Protein AF-A0A9D2QMK8-F1 (afdb_monomer_lite)

Structure (mmCIF, N/CA/C/O backbone):
data_AF-A0A9D2QMK8-F1
#
_entry.id   AF-A0A9D2QMK8-F1
#
loop_
_atom_site.group_PDB
_atom_site.id
_atom_site.type_symbol
_atom_site.label_atom_id
_atom_site.label_alt_id
_atom_site.label_comp_id
_atom_site.label_asym_id
_atom_site.label_entity_id
_atom_site.label_seq_id
_atom_site.pdbx_PDB_ins_code
_atom_site.Cartn_x
_atom_site.Cartn_y
_atom_site.Cartn_z
_atom_site.occupancy
_atom_site.B_iso_or_equiv
_atom_site.auth_seq_id
_atom_site.auth_comp_id
_atom_site.auth_asym_id
_atom_site.auth_atom_id
_atom_site.pdbx_PDB_model_num
ATOM 1 N N . MET A 1 1 ? -2.067 -14.753 1.411 1.00 54.25 1 MET A N 1
ATOM 2 C CA . MET A 1 1 ? -2.841 -14.657 0.151 1.00 54.25 1 MET A CA 1
ATOM 3 C C . MET A 1 1 ? -2.210 -13.537 -0.651 1.00 54.25 1 MET A C 1
ATOM 5 O O . MET A 1 1 ? -1.975 -12.487 -0.082 1.00 54.25 1 MET A O 1
ATOM 9 N N . ASN A 1 2 ? -1.878 -13.724 -1.922 1.00 64.31 2 ASN A N 1
ATOM 10 C CA . ASN A 1 2 ? -1.142 -12.706 -2.677 1.00 64.31 2 ASN A CA 1
ATOM 11 C C . ASN A 1 2 ? -2.139 -11.782 -3.391 1.00 64.31 2 ASN A C 1
ATOM 13 O O . ASN A 1 2 ? -2.463 -11.979 -4.558 1.00 64.31 2 ASN A O 1
ATOM 17 N N . ASP A 1 3 ? -2.703 -10.816 -2.668 1.00 70.94 3 ASP A N 1
ATOM 18 C CA . ASP A 1 3 ? -3.815 -9.991 -3.166 1.00 70.94 3 ASP A CA 1
ATOM 19 C C . ASP A 1 3 ? -3.364 -8.737 -3.923 1.00 70.94 3 ASP A C 1
ATOM 21 O O . ASP A 1 3 ? -4.156 -8.117 -4.635 1.00 70.94 3 ASP A O 1
ATOM 25 N N . SER A 1 4 ? -2.103 -8.339 -3.779 1.00 74.06 4 SER A N 1
ATOM 26 C CA . SER A 1 4 ? -1.541 -7.195 -4.488 1.00 74.06 4 SER A CA 1
ATOM 27 C C . SER A 1 4 ? -0.037 -7.325 -4.702 1.00 74.06 4 SER A C 1
ATOM 29 O O . SER A 1 4 ? 0.645 -8.117 -4.053 1.00 74.06 4 SER A O 1
ATOM 31 N N . LEU A 1 5 ? 0.484 -6.516 -5.618 1.00 79.81 5 LEU A N 1
ATOM 32 C CA . LEU A 1 5 ? 1.902 -6.410 -5.927 1.00 79.81 5 LEU A CA 1
ATOM 33 C C . LEU A 1 5 ? 2.290 -4.936 -5.967 1.00 79.81 5 LEU A C 1
ATOM 35 O O . LEU A 1 5 ? 1.767 -4.170 -6.772 1.00 79.81 5 LEU A O 1
ATOM 39 N N . SER A 1 6 ? 3.219 -4.532 -5.111 1.00 78.81 6 SER A N 1
ATOM 40 C CA . SER A 1 6 ? 3.829 -3.205 -5.155 1.00 78.81 6 SER A CA 1
ATOM 41 C C . SER A 1 6 ? 5.127 -3.261 -5.949 1.00 78.81 6 SER A C 1
ATOM 43 O O . SER A 1 6 ? 5.974 -4.118 -5.691 1.00 78.81 6 SER A O 1
ATOM 45 N N . VAL A 1 7 ? 5.301 -2.334 -6.890 1.00 76.50 7 VAL A N 1
ATOM 46 C CA . VAL A 1 7 ? 6.471 -2.294 -7.783 1.00 76.50 7 VAL A CA 1
ATOM 47 C C . VAL A 1 7 ? 7.311 -1.062 -7.490 1.00 76.50 7 VAL A C 1
ATOM 49 O O . VAL A 1 7 ? 6.828 0.064 -7.609 1.00 76.50 7 VAL A O 1
ATOM 52 N N . TYR A 1 8 ? 8.568 -1.251 -7.099 1.00 77.19 8 TYR A N 1
ATOM 53 C CA . TYR A 1 8 ? 9.468 -0.161 -6.734 1.00 77.19 8 TYR A CA 1
ATOM 54 C C . TYR A 1 8 ? 10.576 0.012 -7.767 1.00 77.19 8 TYR A C 1
ATOM 56 O O . TYR A 1 8 ? 11.202 -0.958 -8.187 1.00 77.19 8 TYR A O 1
ATOM 64 N N . LEU A 1 9 ? 10.815 1.264 -8.165 1.00 78.88 9 LEU A N 1
ATOM 65 C CA . LEU A 1 9 ? 11.694 1.624 -9.276 1.00 78.88 9 LEU A CA 1
ATOM 66 C C . LEU A 1 9 ? 12.739 2.662 -8.844 1.00 78.88 9 LEU A C 1
ATOM 68 O O . LEU A 1 9 ? 12.408 3.622 -8.141 1.00 78.88 9 LEU A O 1
ATOM 72 N N . ASN A 1 10 ? 13.965 2.507 -9.333 1.00 78.50 10 ASN A N 1
ATOM 73 C CA . ASN A 1 10 ? 15.053 3.476 -9.239 1.00 78.50 10 ASN A CA 1
ATOM 74 C C . ASN A 1 10 ? 14.941 4.481 -10.395 1.00 78.50 10 ASN A C 1
ATOM 76 O O . ASN A 1 10 ? 15.580 4.332 -11.432 1.00 78.50 10 ASN A O 1
ATOM 80 N N . LEU A 1 11 ? 14.078 5.487 -10.239 1.00 74.88 11 LEU A N 1
ATOM 81 C CA . LEU A 1 11 ? 13.840 6.509 -11.264 1.00 74.88 11 LEU A CA 1
ATOM 82 C C . LEU A 1 11 ? 14.588 7.812 -10.972 1.00 74.88 11 LEU A C 1
ATOM 84 O O . LEU A 1 11 ? 14.657 8.255 -9.824 1.00 74.88 11 LEU A O 1
ATOM 88 N N . ASP A 1 12 ? 15.060 8.468 -12.034 1.00 74.19 12 ASP A N 1
ATOM 89 C CA . ASP A 1 12 ? 15.568 9.838 -11.975 1.00 74.19 12 ASP A CA 1
ATOM 90 C C . ASP A 1 12 ? 14.400 10.824 -11.867 1.00 74.19 12 ASP A C 1
ATOM 92 O O . ASP A 1 12 ? 13.641 11.045 -12.810 1.00 74.19 12 ASP A O 1
ATOM 96 N N . MET A 1 13 ? 14.251 11.432 -10.695 1.00 63.97 13 MET A N 1
ATOM 97 C CA . MET A 1 13 ? 13.121 12.297 -10.365 1.00 63.97 13 MET A CA 1
ATOM 98 C C . MET A 1 13 ? 13.108 13.629 -11.130 1.00 63.97 13 MET A C 1
ATOM 100 O O . MET A 1 13 ? 12.060 14.287 -11.160 1.00 63.97 13 MET A O 1
ATOM 104 N N . GLU A 1 14 ? 14.222 14.027 -11.748 1.00 62.94 14 GLU A N 1
ATOM 105 C CA . GLU A 1 14 ? 14.299 15.235 -12.575 1.00 62.94 14 GLU A CA 1
ATOM 106 C C . GLU A 1 14 ? 13.668 15.009 -13.958 1.00 62.94 14 GLU A C 1
ATOM 108 O O . GLU A 1 14 ? 13.117 15.937 -14.553 1.00 62.94 14 GLU A O 1
ATOM 113 N N . ASN A 1 15 ? 13.599 13.755 -14.422 1.00 73.38 15 ASN A N 1
ATOM 114 C CA . ASN A 1 15 ? 13.045 13.397 -15.725 1.00 73.38 15 ASN A CA 1
ATOM 115 C C . ASN A 1 15 ? 11.606 12.854 -15.643 1.00 73.38 15 ASN A C 1
ATOM 117 O O . ASN A 1 15 ? 11.322 11.680 -15.894 1.00 73.38 15 ASN A O 1
ATOM 121 N N . ARG A 1 16 ? 10.660 13.734 -15.293 1.00 62.00 16 ARG A N 1
ATOM 122 C CA . ARG A 1 16 ? 9.243 13.366 -15.090 1.00 62.00 16 ARG A CA 1
ATOM 123 C C . ARG A 1 16 ? 8.588 12.711 -16.308 1.00 62.00 16 ARG A C 1
ATOM 125 O O . ARG A 1 16 ? 7.896 11.716 -16.139 1.00 62.00 16 ARG A O 1
ATOM 132 N N . SER A 1 17 ? 8.829 13.242 -17.508 1.00 69.69 17 SER A N 1
ATOM 133 C CA . SER A 1 17 ? 8.232 12.721 -18.749 1.00 69.69 17 SER A CA 1
ATOM 134 C C . SER A 1 17 ? 8.645 11.267 -19.001 1.00 69.69 17 SER A C 1
ATOM 136 O O . SER A 1 17 ? 7.802 10.394 -19.204 1.00 69.69 17 SER A O 1
ATOM 138 N N . ARG A 1 18 ? 9.946 10.977 -18.865 1.00 74.69 18 ARG A N 1
ATOM 139 C CA . ARG A 1 18 ? 10.478 9.617 -18.998 1.00 74.69 18 ARG A CA 1
ATOM 140 C C . ARG A 1 18 ? 9.937 8.680 -17.919 1.00 74.69 18 ARG A C 1
ATOM 142 O O . ARG A 1 18 ? 9.617 7.534 -18.215 1.00 74.69 18 ARG A O 1
ATOM 149 N N . ASN A 1 19 ? 9.806 9.155 -16.682 1.00 72.38 19 ASN A N 1
ATOM 150 C CA . ASN A 1 19 ? 9.260 8.356 -15.585 1.00 72.38 19 ASN A CA 1
ATOM 151 C C . ASN A 1 19 ? 7.796 7.975 -15.816 1.00 72.38 19 ASN A C 1
ATOM 153 O O . ASN A 1 19 ? 7.416 6.834 -15.566 1.00 72.38 19 ASN A O 1
ATOM 157 N N . GLU A 1 20 ? 6.980 8.908 -16.307 1.00 72.00 20 GLU A N 1
ATOM 158 C CA . GLU A 1 20 ? 5.588 8.631 -16.664 1.00 72.00 20 GLU A CA 1
ATOM 159 C C . GLU A 1 20 ? 5.488 7.626 -17.813 1.00 72.00 20 GLU A C 1
ATOM 161 O O . GLU A 1 20 ? 4.641 6.735 -17.773 1.00 72.00 20 GLU A O 1
ATOM 166 N N . GLU A 1 21 ? 6.367 7.715 -18.813 1.00 78.81 21 GLU A N 1
ATOM 167 C CA . GLU A 1 21 ? 6.424 6.733 -19.896 1.00 78.81 21 GLU A CA 1
ATOM 168 C C . GLU A 1 21 ? 6.791 5.337 -19.376 1.00 78.81 21 GLU A C 1
ATOM 170 O O . GLU A 1 21 ? 6.132 4.355 -19.720 1.00 78.81 21 GLU A O 1
ATOM 175 N N . VAL A 1 22 ? 7.794 5.247 -18.497 1.00 80.25 22 VAL A N 1
ATOM 176 C CA . VAL A 1 22 ? 8.195 3.996 -17.840 1.00 80.25 22 VAL A CA 1
ATOM 177 C C . VAL A 1 22 ? 7.034 3.401 -17.043 1.00 80.25 22 VAL A C 1
ATOM 179 O O . VAL A 1 22 ? 6.727 2.224 -17.224 1.00 80.25 22 VAL A O 1
ATOM 182 N N . ILE A 1 23 ? 6.342 4.201 -16.226 1.00 79.25 23 ILE A N 1
ATOM 183 C CA . ILE A 1 23 ? 5.175 3.749 -15.451 1.00 79.25 23 ILE A CA 1
ATOM 184 C C . ILE A 1 23 ? 4.077 3.228 -16.385 1.00 79.25 23 ILE A C 1
ATOM 186 O O . ILE A 1 23 ? 3.624 2.102 -16.212 1.00 79.25 23 ILE A O 1
ATOM 190 N N . ARG A 1 24 ? 3.733 3.963 -17.452 1.00 80.94 24 ARG A N 1
ATOM 191 C CA . ARG A 1 24 ? 2.731 3.516 -18.438 1.00 80.94 24 ARG A CA 1
ATOM 192 C C . ARG A 1 24 ? 3.127 2.217 -19.141 1.00 80.94 24 ARG A C 1
ATOM 194 O O . ARG A 1 24 ? 2.256 1.428 -19.507 1.00 80.94 24 ARG A O 1
ATOM 201 N N . LYS A 1 25 ? 4.423 1.992 -19.385 1.00 89.19 25 LYS A N 1
ATOM 202 C CA . LYS A 1 25 ? 4.918 0.730 -19.957 1.00 89.19 25 LYS A CA 1
ATOM 203 C C . LYS A 1 25 ? 4.775 -0.421 -18.963 1.00 89.19 25 LYS A C 1
ATOM 205 O O . LYS A 1 25 ? 4.391 -1.504 -19.392 1.00 89.19 25 LYS A O 1
ATOM 210 N N . ILE A 1 26 ? 5.008 -0.188 -17.670 1.00 86.94 26 ILE A N 1
ATOM 211 C CA . ILE A 1 26 ? 4.772 -1.179 -16.607 1.00 86.94 26 ILE A CA 1
ATOM 212 C C . ILE A 1 26 ? 3.279 -1.482 -16.467 1.00 86.94 26 ILE A C 1
ATOM 214 O O . ILE A 1 26 ? 2.923 -2.655 -16.433 1.00 86.94 26 ILE A O 1
ATOM 218 N N . ASP A 1 27 ? 2.408 -0.468 -16.473 1.00 85.38 27 ASP A N 1
ATOM 219 C CA . ASP A 1 27 ? 0.952 -0.657 -16.414 1.00 85.38 27 ASP A CA 1
ATOM 220 C C . ASP A 1 27 ? 0.472 -1.590 -17.529 1.00 85.38 27 ASP A C 1
ATOM 222 O O . ASP A 1 27 ? -0.242 -2.562 -17.285 1.00 85.38 27 ASP A O 1
ATOM 226 N N . LYS A 1 28 ? 0.912 -1.321 -18.766 1.00 91.00 28 LYS A N 1
ATOM 227 C CA . LYS A 1 28 ? 0.592 -2.156 -19.930 1.00 91.00 28 LYS A CA 1
ATOM 228 C C . LYS A 1 28 ? 1.176 -3.559 -19.807 1.00 91.00 28 LYS A C 1
ATOM 230 O O . LYS A 1 28 ? 0.491 -4.515 -20.149 1.00 91.00 28 LYS A O 1
ATOM 235 N N . LEU A 1 29 ? 2.418 -3.677 -19.338 1.00 94.44 29 LEU A N 1
ATOM 236 C CA . LEU A 1 29 ? 3.107 -4.953 -19.161 1.00 94.44 29 LEU A CA 1
ATOM 237 C C . LEU A 1 29 ? 2.379 -5.836 -18.141 1.00 94.44 29 LEU A C 1
ATOM 239 O O . LEU A 1 29 ? 2.039 -6.974 -18.444 1.00 94.44 29 LEU A O 1
ATOM 243 N N . LEU A 1 30 ? 2.077 -5.301 -16.961 1.00 91.19 30 LEU A N 1
ATOM 244 C CA . LEU A 1 30 ? 1.396 -6.029 -15.890 1.00 91.19 30 LEU A CA 1
ATOM 245 C C . LEU A 1 30 ? -0.045 -6.389 -16.254 1.00 91.19 30 LEU A C 1
ATOM 247 O O . LEU A 1 30 ? -0.523 -7.465 -15.888 1.00 91.19 30 LEU A O 1
ATOM 251 N N . LEU A 1 31 ? -0.709 -5.564 -17.064 1.00 93.69 31 LEU A N 1
ATOM 252 C CA . LEU A 1 31 ? -2.038 -5.889 -17.570 1.00 93.69 31 LEU A CA 1
ATOM 253 C C . LEU A 1 31 ? -2.040 -7.163 -18.431 1.00 93.69 31 LEU A C 1
ATOM 255 O O . LEU A 1 31 ? -3.034 -7.887 -18.414 1.00 93.69 31 LEU A O 1
ATOM 259 N N . THR A 1 32 ? -0.936 -7.493 -19.120 1.00 96.50 32 THR A N 1
ATOM 260 C CA . THR A 1 32 ? -0.845 -8.718 -19.946 1.00 96.50 32 THR A CA 1
ATOM 261 C C . THR A 1 32 ? -0.956 -10.012 -19.140 1.00 96.50 32 THR A C 1
ATOM 263 O O . THR A 1 32 ? -1.425 -11.017 -19.667 1.00 96.50 32 THR A O 1
ATOM 266 N N . VAL A 1 33 ? -0.589 -9.978 -17.856 1.00 94.50 33 VAL A N 1
ATOM 267 C CA . VAL A 1 33 ? -0.697 -11.111 -16.921 1.00 94.50 33 VAL A CA 1
ATOM 268 C C . VAL A 1 33 ? -1.886 -10.975 -15.973 1.00 94.50 33 VAL A C 1
ATOM 270 O O . VAL A 1 33 ? -2.030 -11.749 -15.034 1.00 94.50 33 VAL A O 1
ATOM 273 N N . GLY A 1 34 ? -2.777 -10.010 -16.216 1.00 91.81 34 GLY A N 1
ATOM 274 C CA . GLY A 1 34 ? -3.989 -9.827 -15.420 1.00 91.81 34 GLY A CA 1
ATOM 275 C C . GLY A 1 34 ? -3.782 -9.036 -14.129 1.00 91.81 34 GLY A C 1
ATOM 276 O O . GLY A 1 34 ? -4.615 -9.137 -13.231 1.00 91.81 34 GLY A O 1
ATOM 277 N N . MET A 1 35 ? -2.722 -8.231 -14.030 1.00 90.00 35 MET A N 1
ATOM 278 C CA . MET A 1 35 ? -2.516 -7.271 -12.943 1.00 90.00 35 MET A CA 1
ATOM 279 C C . MET A 1 35 ? -2.881 -5.862 -13.410 1.00 90.00 35 MET A C 1
ATOM 281 O O . MET A 1 35 ? -2.281 -5.330 -14.339 1.00 90.00 35 MET A O 1
ATOM 285 N N . LYS A 1 36 ? -3.857 -5.227 -12.759 1.00 87.81 36 LYS A N 1
ATOM 286 C CA . LYS A 1 36 ? -4.239 -3.837 -13.048 1.00 87.81 36 LYS A CA 1
ATOM 287 C C . LYS A 1 36 ? -3.705 -2.895 -11.981 1.00 87.81 36 LYS A C 1
ATOM 289 O O . LYS A 1 36 ? -3.662 -3.258 -10.807 1.00 87.81 36 LYS A O 1
ATOM 294 N N . TYR A 1 37 ? -3.359 -1.673 -12.370 1.00 79.50 37 TYR A N 1
ATOM 295 C CA . TYR A 1 37 ? -3.052 -0.626 -11.402 1.00 79.50 37 TYR A CA 1
ATOM 296 C C . TYR A 1 37 ? -4.269 -0.377 -10.498 1.00 79.50 37 TYR A C 1
ATOM 298 O O . TYR A 1 37 ? -5.406 -0.300 -10.973 1.00 79.50 37 TYR A O 1
ATOM 306 N N . SER A 1 38 ? -4.040 -0.284 -9.190 1.00 65.75 38 SER A N 1
ATOM 307 C CA . SER A 1 38 ? -5.110 -0.129 -8.198 1.00 65.75 38 SER A CA 1
ATOM 308 C C . SER A 1 38 ? -5.685 1.290 -8.141 1.00 65.75 38 SER A C 1
ATOM 310 O O . SER A 1 38 ? -6.727 1.496 -7.526 1.00 65.75 38 SER A O 1
ATOM 312 N N . GLY A 1 39 ? -5.014 2.271 -8.756 1.00 51.50 39 GLY A N 1
ATOM 313 C CA . GLY A 1 39 ? -5.296 3.695 -8.555 1.00 51.50 39 GLY A CA 1
ATOM 314 C C . GLY A 1 39 ? -4.511 4.308 -7.392 1.00 51.50 39 GLY A C 1
ATOM 315 O O . GLY A 1 39 ? -4.513 5.529 -7.235 1.00 51.50 39 GLY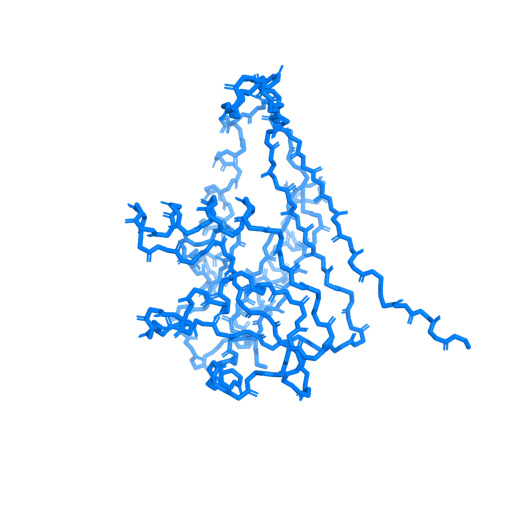 A O 1
ATOM 316 N N . ILE A 1 40 ? -3.808 3.487 -6.604 1.00 51.41 40 ILE A N 1
ATOM 317 C CA . ILE A 1 40 ? -3.135 3.895 -5.372 1.00 51.41 40 ILE A CA 1
ATOM 318 C C . ILE A 1 40 ? -1.630 3.626 -5.479 1.00 51.41 40 ILE A C 1
ATOM 320 O O . ILE A 1 40 ? -1.180 2.483 -5.573 1.00 51.41 40 ILE A O 1
ATOM 324 N N . MET A 1 41 ? -0.843 4.701 -5.376 1.00 66.56 41 MET A N 1
ATOM 325 C CA . MET A 1 41 ? 0.623 4.673 -5.312 1.00 66.56 41 MET A CA 1
ATOM 326 C C . MET A 1 41 ? 1.274 3.858 -6.446 1.00 66.56 41 MET A C 1
ATOM 328 O O . MET A 1 41 ? 1.270 4.283 -7.594 1.00 66.56 41 MET A O 1
ATOM 332 N N . ASN A 1 42 ? 1.899 2.729 -6.116 1.00 69.31 42 ASN A N 1
ATOM 333 C CA . ASN A 1 42 ? 2.604 1.824 -7.023 1.00 69.31 42 ASN A CA 1
ATOM 334 C C . ASN A 1 42 ? 2.081 0.384 -6.890 1.00 69.31 42 ASN A C 1
ATOM 336 O O . ASN A 1 42 ? 2.833 -0.572 -7.094 1.00 69.31 42 ASN A O 1
ATOM 340 N N . ILE A 1 43 ? 0.814 0.248 -6.488 1.00 72.94 43 ILE A N 1
ATOM 341 C CA . ILE A 1 43 ? 0.165 -1.023 -6.173 1.00 72.94 43 ILE A CA 1
ATOM 342 C C . ILE A 1 43 ? -0.633 -1.513 -7.381 1.00 72.94 43 ILE A C 1
ATOM 344 O O . ILE A 1 43 ? -1.407 -0.774 -7.990 1.00 72.94 43 ILE A O 1
ATOM 348 N N . TYR A 1 44 ? -0.495 -2.799 -7.672 1.00 81.38 44 TYR A N 1
ATOM 349 C CA . TYR A 1 44 ? -1.240 -3.519 -8.691 1.00 81.38 44 TYR A CA 1
ATOM 350 C C . TYR A 1 44 ? -2.033 -4.644 -8.039 1.00 81.38 44 TYR A C 1
ATOM 352 O O . TYR A 1 44 ? -1.584 -5.244 -7.064 1.00 81.38 44 TYR A O 1
ATOM 360 N N . VAL A 1 45 ? -3.214 -4.930 -8.574 1.00 80.38 45 VAL A N 1
ATOM 361 C CA . VAL A 1 45 ? -4.129 -5.947 -8.049 1.00 80.38 45 VAL A CA 1
ATOM 362 C C . VAL A 1 45 ? -4.570 -6.906 -9.157 1.00 80.38 45 VAL A C 1
ATOM 364 O O . VAL A 1 45 ? -4.747 -6.468 -10.300 1.00 80.38 45 VAL A O 1
ATOM 367 N N . PRO A 1 46 ? -4.796 -8.193 -8.846 1.00 84.00 46 PRO A N 1
ATOM 368 C CA . PRO A 1 46 ? -5.311 -9.154 -9.811 1.00 84.00 46 PRO A CA 1
ATOM 369 C C . PRO A 1 46 ? -6.696 -8.749 -10.315 1.00 84.00 46 PRO A C 1
ATOM 371 O O . PRO A 1 46 ? -7.587 -8.395 -9.536 1.00 84.00 46 PRO A O 1
ATOM 374 N N . VAL A 1 47 ? -6.899 -8.830 -11.628 1.00 87.12 47 VAL A N 1
ATOM 375 C CA . VAL A 1 47 ? -8.213 -8.645 -12.257 1.00 87.12 47 VAL A CA 1
ATOM 376 C C . VAL A 1 47 ? -9.142 -9.804 -11.883 1.00 87.12 47 VAL A C 1
ATOM 378 O O . VAL A 1 47 ? -10.296 -9.566 -11.532 1.00 87.12 47 VAL A O 1
ATOM 381 N N . ASP A 1 48 ? -8.630 -11.040 -11.898 1.00 81.12 48 ASP A N 1
ATOM 382 C CA . ASP A 1 48 ? -9.351 -12.237 -11.451 1.00 81.12 48 ASP A CA 1
ATOM 383 C C . ASP A 1 48 ? -8.882 -12.669 -10.056 1.00 81.12 48 ASP A C 1
ATOM 385 O O . ASP A 1 48 ? -7.819 -13.268 -9.879 1.00 81.12 48 ASP A O 1
ATOM 389 N N . ARG A 1 49 ? -9.720 -12.408 -9.049 1.00 74.50 49 ARG A N 1
ATOM 390 C CA . ARG A 1 49 ? -9.433 -12.764 -7.653 1.00 74.50 49 ARG A CA 1
ATOM 391 C C . ARG A 1 49 ? -9.320 -14.273 -7.419 1.00 74.50 49 ARG A C 1
ATOM 393 O O . ARG A 1 49 ? -8.620 -14.673 -6.495 1.00 74.50 49 ARG A O 1
ATOM 400 N N . LYS A 1 50 ? -9.963 -15.120 -8.235 1.00 71.50 50 LYS A N 1
ATOM 401 C CA . LYS A 1 50 ? -9.895 -16.587 -8.080 1.00 71.50 50 LYS A CA 1
ATOM 402 C C . LYS A 1 50 ? -8.542 -17.157 -8.504 1.00 71.50 50 LYS A C 1
ATOM 404 O O . LYS A 1 50 ? -8.193 -18.250 -8.075 1.00 71.50 50 LYS A O 1
ATOM 409 N N . LYS A 1 51 ? -7.783 -16.415 -9.315 1.00 74.31 51 LYS A N 1
ATOM 410 C CA . LYS A 1 51 ? -6.449 -16.791 -9.811 1.00 74.31 51 LYS A CA 1
ATOM 4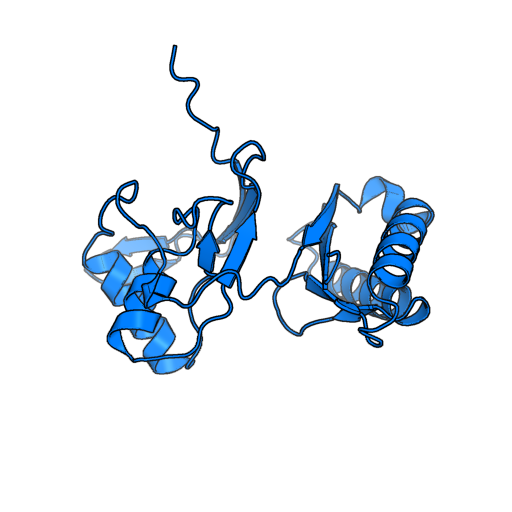11 C C . LYS A 1 51 ? -5.335 -15.908 -9.247 1.00 74.31 51 LYS A C 1
ATOM 413 O O . LYS A 1 51 ? -4.235 -15.895 -9.790 1.00 74.31 51 LYS A O 1
ATOM 418 N N . ARG A 1 52 ? -5.607 -15.170 -8.165 1.00 74.12 52 ARG A N 1
ATOM 419 C CA . ARG A 1 52 ? -4.705 -14.142 -7.620 1.00 74.12 52 ARG A CA 1
ATOM 420 C C . ARG A 1 52 ? -3.272 -14.624 -7.395 1.00 74.12 52 ARG A C 1
ATOM 422 O O . ARG A 1 52 ? -2.352 -13.951 -7.832 1.00 74.12 52 ARG A O 1
ATOM 429 N N . ASP A 1 53 ? -3.079 -15.797 -6.793 1.00 67.81 53 ASP A N 1
ATOM 430 C CA . ASP A 1 53 ? -1.743 -16.258 -6.407 1.00 67.81 53 ASP A CA 1
ATOM 431 C C . ASP A 1 53 ? -0.911 -16.595 -7.651 1.00 67.81 53 ASP A C 1
ATOM 433 O O . ASP A 1 53 ? 0.257 -16.221 -7.740 1.00 67.81 53 ASP A O 1
ATOM 437 N N . GLN A 1 54 ? -1.550 -17.204 -8.655 1.00 76.44 54 GLN A N 1
ATOM 438 C CA . GLN A 1 54 ? -0.947 -17.465 -9.961 1.00 76.44 54 GLN A CA 1
ATOM 439 C C . GLN A 1 54 ? -0.628 -16.164 -10.708 1.00 76.44 54 GLN A C 1
ATOM 441 O O . GLN A 1 54 ? 0.456 -16.028 -11.265 1.00 76.44 54 GLN A O 1
ATOM 446 N N . ILE A 1 55 ? -1.555 -15.204 -10.704 1.00 84.44 55 ILE A N 1
ATOM 447 C CA . ILE A 1 55 ? -1.401 -13.914 -11.384 1.00 84.44 55 ILE A CA 1
ATOM 448 C C . ILE A 1 55 ? -0.263 -13.093 -10.762 1.00 84.44 55 ILE A C 1
ATOM 450 O O . ILE A 1 55 ? 0.561 -12.542 -11.489 1.00 84.44 55 ILE A O 1
ATOM 454 N N . VAL A 1 56 ? -0.180 -13.025 -9.428 1.00 76.62 56 VAL A N 1
ATOM 455 C CA . VAL A 1 56 ? 0.902 -12.304 -8.741 1.00 76.62 56 VAL A CA 1
ATOM 456 C C . VAL A 1 56 ? 2.251 -12.964 -9.006 1.00 76.62 56 VAL A C 1
ATOM 458 O O . VAL A 1 56 ? 3.211 -12.260 -9.312 1.00 76.62 56 VAL A O 1
ATOM 461 N N . PHE A 1 57 ? 2.317 -14.296 -8.966 1.00 80.19 57 PHE A N 1
ATOM 462 C CA . PHE A 1 57 ? 3.539 -15.027 -9.295 1.00 80.19 57 PHE A CA 1
ATOM 463 C C . PHE A 1 57 ? 4.009 -14.743 -10.732 1.00 80.19 57 PHE A C 1
ATOM 465 O O . PHE A 1 57 ? 5.152 -14.340 -10.942 1.00 80.19 57 PHE A O 1
ATOM 472 N N . GLN A 1 58 ? 3.106 -14.846 -11.714 1.00 86.44 58 GLN A N 1
ATOM 473 C CA . GLN A 1 58 ? 3.405 -14.538 -13.118 1.00 86.44 58 GLN A CA 1
ATOM 474 C C . GLN A 1 58 ? 3.845 -13.083 -13.317 1.00 86.44 58 GLN A C 1
ATOM 476 O O . GLN A 1 58 ? 4.717 -12.803 -14.138 1.00 86.44 58 GLN A O 1
ATOM 481 N N . ALA A 1 59 ? 3.270 -12.149 -12.560 1.00 90.31 59 ALA A N 1
ATOM 482 C CA . ALA A 1 59 ? 3.669 -10.750 -12.587 1.00 90.31 59 ALA A CA 1
ATOM 483 C C . ALA A 1 59 ? 5.077 -10.522 -12.027 1.00 90.31 59 ALA A C 1
ATOM 485 O O . ALA A 1 59 ? 5.840 -9.752 -12.613 1.00 90.31 59 ALA A O 1
ATOM 486 N N . GLU A 1 60 ? 5.455 -11.192 -10.937 1.00 87.06 60 GLU A N 1
ATOM 487 C CA . GLU A 1 60 ? 6.822 -11.120 -10.416 1.00 87.06 60 GLU A CA 1
ATOM 488 C C . GLU A 1 60 ? 7.847 -11.693 -11.397 1.00 87.06 60 GLU A C 1
ATOM 490 O O . GLU A 1 60 ? 8.884 -11.063 -11.626 1.00 87.06 60 GLU A O 1
ATOM 495 N N . GLU A 1 61 ? 7.557 -12.842 -12.014 1.00 89.38 61 GLU A N 1
ATOM 496 C CA . GLU A 1 61 ? 8.424 -13.425 -13.043 1.00 89.38 61 GLU A CA 1
ATOM 497 C C . GLU A 1 61 ? 8.562 -12.494 -14.252 1.00 89.38 61 GLU A C 1
ATOM 499 O O . GLU A 1 61 ? 9.680 -12.217 -14.692 1.00 89.38 61 GLU A O 1
ATOM 504 N N . LEU A 1 62 ? 7.448 -11.940 -14.741 1.00 95.44 62 LEU A N 1
ATOM 505 C CA . LEU A 1 62 ? 7.438 -11.025 -15.880 1.00 95.44 62 LEU A CA 1
ATOM 506 C C . LEU A 1 62 ? 8.296 -9.781 -15.624 1.00 95.44 62 LEU A C 1
ATOM 508 O O . LEU A 1 62 ? 9.101 -9.400 -16.476 1.00 95.44 62 LEU A O 1
ATOM 512 N N . LEU A 1 63 ? 8.157 -9.153 -14.453 1.00 91.62 63 LEU A N 1
ATOM 513 C CA . LEU A 1 63 ? 8.934 -7.963 -14.095 1.00 91.62 63 LEU A CA 1
ATOM 514 C C . LEU A 1 63 ? 10.436 -8.263 -14.014 1.00 91.62 63 LEU A C 1
ATOM 516 O O . LEU A 1 63 ? 11.237 -7.452 -14.476 1.00 91.62 63 LEU A O 1
ATOM 520 N N . ARG A 1 64 ? 10.823 -9.423 -13.468 1.00 87.31 64 ARG A N 1
ATOM 521 C CA . ARG A 1 64 ? 12.232 -9.838 -13.345 1.00 87.31 64 ARG A CA 1
ATOM 522 C C . ARG A 1 64 ? 12.854 -10.238 -14.683 1.00 87.31 64 ARG A C 1
ATOM 524 O O . ARG A 1 64 ? 14.036 -9.987 -14.898 1.00 87.31 64 ARG A O 1
ATOM 531 N N . ALA A 1 65 ? 12.075 -10.850 -15.572 1.00 91.31 65 ALA A N 1
ATOM 532 C CA . ALA A 1 65 ? 12.536 -11.308 -16.882 1.00 91.31 65 ALA A CA 1
ATOM 533 C C . ALA A 1 65 ? 12.616 -10.186 -17.933 1.00 91.31 65 ALA A C 1
ATOM 535 O O . ALA A 1 65 ? 13.227 -10.363 -18.984 1.00 91.31 65 ALA A O 1
ATOM 536 N N . THR A 1 66 ? 12.006 -9.028 -17.674 1.00 94.81 66 THR A N 1
ATOM 537 C CA . THR A 1 66 ? 11.938 -7.929 -18.641 1.00 94.81 66 THR A CA 1
ATOM 538 C C . THR A 1 66 ? 13.258 -7.155 -18.709 1.00 94.81 66 THR A C 1
ATOM 540 O O . THR A 1 66 ? 13.631 -6.449 -17.774 1.00 94.81 66 THR A O 1
ATOM 543 N N . ASP A 1 67 ? 13.939 -7.216 -19.856 1.00 93.06 67 ASP A N 1
ATOM 544 C CA . ASP A 1 67 ? 15.293 -6.666 -20.027 1.00 93.06 67 ASP A CA 1
ATOM 545 C C . ASP A 1 67 ? 15.426 -5.178 -19.691 1.00 93.06 67 ASP A C 1
ATOM 547 O O . ASP A 1 67 ? 16.338 -4.787 -18.966 1.00 93.06 67 ASP A O 1
ATOM 551 N N . TRP A 1 68 ? 14.503 -4.338 -20.163 1.00 92.44 68 TRP A N 1
ATOM 552 C CA . TRP A 1 68 ? 14.570 -2.891 -19.924 1.00 92.44 68 TRP A CA 1
ATOM 553 C C . TRP A 1 68 ? 14.263 -2.496 -18.471 1.00 92.44 68 TRP A C 1
ATOM 555 O O . TRP A 1 68 ? 14.435 -1.331 -18.116 1.00 92.44 68 TRP A O 1
ATOM 565 N N . LEU A 1 69 ? 13.820 -3.441 -17.633 1.00 89.94 69 LEU A N 1
ATOM 566 C CA . LEU A 1 69 ? 13.604 -3.236 -16.204 1.00 89.94 69 LEU A CA 1
ATOM 567 C C . LEU A 1 69 ? 14.814 -3.627 -15.346 1.00 89.94 69 LEU A C 1
ATOM 569 O O . LEU A 1 69 ? 14.825 -3.248 -14.182 1.00 89.94 69 LEU A O 1
ATOM 573 N N . LYS A 1 70 ? 15.836 -4.316 -15.872 1.00 86.81 70 LYS A N 1
ATOM 574 C CA . LYS A 1 70 ? 16.948 -4.867 -15.065 1.00 86.81 70 LYS A CA 1
ATOM 575 C C . LYS A 1 70 ? 17.660 -3.840 -14.178 1.00 86.81 70 LYS A C 1
ATOM 577 O O . LYS A 1 70 ? 17.904 -4.124 -13.012 1.00 86.81 70 LYS A O 1
ATOM 582 N N . ASP A 1 71 ? 17.905 -2.639 -14.697 1.00 84.31 71 ASP A N 1
ATOM 583 C CA . ASP A 1 71 ? 18.584 -1.562 -13.955 1.00 84.31 71 ASP A CA 1
ATOM 584 C C . ASP A 1 71 ? 17.609 -0.547 -13.328 1.00 84.31 71 ASP A C 1
ATOM 586 O O . ASP A 1 71 ? 18.016 0.400 -12.654 1.00 84.31 71 ASP A O 1
ATOM 590 N N . ILE A 1 72 ? 16.305 -0.731 -13.557 1.00 84.00 72 ILE A N 1
ATOM 591 C CA . ILE A 1 72 ? 15.245 0.185 -13.115 1.00 84.00 72 ILE A CA 1
ATOM 592 C C . ILE A 1 72 ? 14.456 -0.418 -11.951 1.00 84.00 72 ILE A C 1
ATOM 594 O O . ILE A 1 72 ? 14.097 0.294 -11.016 1.00 84.00 72 ILE A O 1
ATOM 598 N N . LEU A 1 73 ? 14.162 -1.716 -11.991 1.00 83.50 73 LEU A N 1
ATOM 599 C CA . LEU A 1 73 ? 13.401 -2.422 -10.972 1.00 83.50 73 LEU A CA 1
ATOM 600 C C . LEU A 1 73 ? 14.251 -2.570 -9.712 1.00 83.50 73 LEU A C 1
ATOM 602 O O . LEU A 1 73 ? 15.246 -3.285 -9.693 1.00 83.50 73 LEU A O 1
ATOM 606 N N . ALA A 1 74 ? 13.832 -1.906 -8.640 1.00 77.00 74 ALA A N 1
ATOM 607 C CA . ALA A 1 74 ? 14.508 -1.990 -7.357 1.00 77.00 74 ALA A CA 1
ATOM 608 C C . ALA A 1 74 ? 14.095 -3.264 -6.610 1.00 77.00 74 ALA A C 1
ATOM 610 O O . ALA A 1 74 ? 14.941 -4.044 -6.184 1.00 77.00 74 ALA A O 1
ATOM 611 N N . TYR A 1 75 ? 12.787 -3.462 -6.424 1.00 74.50 75 TYR A N 1
ATOM 612 C CA . TYR A 1 75 ? 12.211 -4.655 -5.801 1.00 74.50 75 TYR A CA 1
ATOM 613 C C . TYR A 1 75 ? 10.687 -4.699 -5.986 1.00 74.50 75 TYR A C 1
ATOM 615 O O . TYR A 1 75 ? 10.043 -3.689 -6.286 1.00 74.50 75 T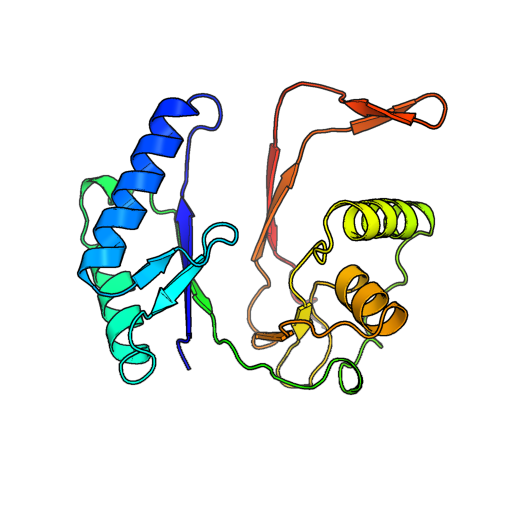YR A O 1
ATOM 623 N N . THR A 1 76 ? 10.111 -5.879 -5.769 1.00 77.88 76 THR A N 1
ATOM 624 C CA . THR A 1 76 ? 8.669 -6.122 -5.667 1.00 77.88 76 THR A CA 1
ATOM 625 C C . THR A 1 76 ? 8.291 -6.424 -4.218 1.00 77.88 76 THR A C 1
ATOM 627 O O . THR A 1 76 ? 9.106 -6.931 -3.448 1.00 77.88 76 THR A O 1
ATOM 630 N N . MET A 1 77 ? 7.063 -6.090 -3.823 1.00 71.19 77 MET A N 1
ATOM 631 C CA . MET A 1 77 ? 6.477 -6.556 -2.564 1.00 71.19 77 MET A CA 1
ATOM 632 C C . MET A 1 77 ? 5.099 -7.135 -2.829 1.00 71.19 77 MET A C 1
ATOM 634 O O . MET A 1 77 ? 4.240 -6.450 -3.382 1.00 71.19 77 MET A O 1
ATOM 638 N N . VAL A 1 78 ? 4.884 -8.374 -2.404 1.00 72.94 78 VAL A N 1
ATOM 639 C CA . VAL A 1 78 ? 3.568 -9.003 -2.439 1.00 72.94 78 VAL A CA 1
ATOM 640 C C . VAL A 1 78 ? 2.792 -8.568 -1.201 1.00 72.94 78 VAL A C 1
ATOM 642 O O . VAL A 1 78 ? 3.240 -8.772 -0.075 1.00 72.94 78 VAL A O 1
ATOM 645 N N . GLY A 1 79 ? 1.651 -7.924 -1.416 1.00 63.62 79 GLY A N 1
ATOM 646 C CA . GLY A 1 79 ? 0.744 -7.508 -0.355 1.00 63.62 79 GLY A CA 1
ATOM 647 C C . GLY A 1 79 ? -0.404 -8.497 -0.210 1.00 63.62 79 GLY A C 1
ATOM 648 O O . GLY A 1 79 ? -1.002 -8.908 -1.205 1.00 63.62 79 GLY A O 1
ATOM 649 N N . THR A 1 80 ? -0.741 -8.837 1.029 1.00 64.00 80 THR A N 1
ATOM 650 C CA . THR A 1 80 ? -1.982 -9.543 1.364 1.00 64.00 80 THR A CA 1
ATOM 651 C C . THR A 1 80 ? -3.027 -8.491 1.743 1.00 64.00 80 THR A C 1
ATOM 653 O O . THR A 1 80 ? -2.770 -7.661 2.611 1.00 64.00 80 THR A O 1
ATOM 656 N N . LEU A 1 81 ? -4.189 -8.494 1.088 1.00 58.38 81 LEU A N 1
ATOM 657 C CA . LEU A 1 81 ? -5.347 -7.680 1.460 1.00 58.38 81 LEU A CA 1
ATOM 658 C C . LEU A 1 81 ? -6.191 -8.536 2.396 1.00 58.38 81 LEU A C 1
ATOM 660 O O . LEU A 1 81 ? -7.246 -9.065 2.046 1.00 58.38 81 LEU A O 1
ATOM 664 N N . THR A 1 82 ? -5.691 -8.705 3.602 1.00 59.50 82 THR A N 1
ATOM 665 C CA . THR A 1 82 ? -6.505 -9.135 4.718 1.00 59.50 82 THR A CA 1
ATOM 666 C C . THR A 1 82 ? -7.077 -7.856 5.282 1.00 59.50 82 THR A C 1
ATOM 668 O O . THR A 1 82 ? -6.314 -7.113 5.875 1.00 59.50 82 THR A O 1
ATOM 671 N N . ASN A 1 83 ? -8.382 -7.590 5.130 1.00 64.69 83 ASN A N 1
ATOM 672 C CA . ASN A 1 83 ? -9.099 -6.747 6.098 1.00 64.69 83 ASN A CA 1
ATOM 673 C C . ASN A 1 83 ? -8.963 -7.443 7.459 1.00 64.69 83 ASN A C 1
ATOM 675 O O . ASN A 1 83 ? -9.857 -8.170 7.886 1.00 64.69 83 ASN A O 1
ATOM 679 N N . ALA A 1 84 ? -7.763 -7.349 8.030 1.00 62.88 84 ALA A N 1
ATOM 680 C CA . ALA A 1 84 ? -7.200 -8.340 8.937 1.00 62.88 84 ALA A CA 1
ATOM 681 C C . ALA A 1 84 ? -7.998 -8.375 10.229 1.00 62.88 84 ALA A C 1
ATOM 683 O O . ALA A 1 84 ? -8.221 -9.427 10.824 1.00 62.88 84 ALA A O 1
ATOM 684 N N . CYS A 1 85 ? -8.490 -7.200 10.598 1.00 75.44 85 CYS A N 1
ATOM 685 C CA . CYS A 1 85 ? -9.474 -7.003 11.626 1.00 75.44 85 CYS A CA 1
ATOM 686 C C . CYS A 1 85 ? -10.236 -5.686 11.382 1.00 75.44 85 CYS A C 1
ATOM 688 O O . CYS A 1 85 ? -9.770 -4.825 10.624 1.00 75.44 85 CYS A O 1
ATOM 690 N N . PRO A 1 86 ? -11.407 -5.521 12.017 1.00 85.38 86 PRO A N 1
ATOM 691 C CA . PRO A 1 86 ? -12.053 -4.224 12.182 1.00 85.38 86 PRO A CA 1
ATOM 692 C C . PRO A 1 86 ? -11.126 -3.207 12.866 1.00 85.38 86 PRO A C 1
ATOM 694 O O . PRO A 1 86 ? -10.262 -3.576 13.666 1.00 85.38 86 PRO A O 1
ATOM 697 N N . VAL A 1 87 ? -11.322 -1.915 12.588 1.00 86.44 87 VAL A N 1
ATOM 698 C CA . VAL A 1 87 ? -10.496 -0.817 13.133 1.00 86.44 87 VAL A CA 1
ATOM 699 C C . VAL A 1 87 ? -10.527 -0.791 14.668 1.00 86.44 87 VAL A C 1
ATOM 701 O O . VAL A 1 87 ? -9.549 -0.398 15.311 1.00 86.44 87 VAL A O 1
ATOM 704 N N . GLU A 1 88 ? -11.631 -1.245 15.255 1.00 88.06 88 GLU A N 1
ATOM 705 C CA . GLU A 1 88 ? -11.896 -1.311 16.692 1.00 88.06 88 GLU A CA 1
ATOM 706 C C . GLU A 1 88 ? -11.060 -2.385 17.395 1.00 88.06 88 GLU A C 1
ATOM 708 O O . GLU A 1 88 ? -10.785 -2.262 18.587 1.00 88.06 88 GLU A O 1
ATOM 713 N N . GLU A 1 89 ? -10.640 -3.418 16.663 1.00 90.50 89 GLU A N 1
ATOM 714 C CA . GLU A 1 89 ? -9.854 -4.541 17.182 1.00 90.50 89 GLU A CA 1
ATOM 715 C C . GLU A 1 89 ? -8.337 -4.308 17.075 1.00 90.50 89 GLU A C 1
ATOM 717 O O . GLU A 1 89 ? -7.549 -5.169 17.469 1.00 90.50 89 GLU A O 1
ATOM 722 N N . ILE A 1 90 ? -7.912 -3.164 16.529 1.00 91.81 90 ILE A N 1
ATOM 723 C CA . ILE A 1 90 ? -6.497 -2.817 16.370 1.00 91.81 90 ILE A CA 1
ATOM 724 C C . ILE A 1 90 ? -5.905 -2.369 17.710 1.00 91.81 90 ILE A C 1
ATOM 726 O O . ILE A 1 90 ? -6.383 -1.425 18.341 1.00 91.81 90 ILE A O 1
ATOM 730 N N . LEU A 1 91 ? -4.799 -3.006 18.096 1.00 92.50 91 LEU A N 1
ATOM 731 C CA . LEU A 1 91 ? -4.017 -2.677 19.283 1.00 92.50 91 LEU A CA 1
ATOM 732 C C . LEU A 1 91 ? -3.033 -1.539 18.974 1.00 92.50 91 LEU A C 1
ATOM 734 O O . LEU A 1 91 ? -2.310 -1.572 17.977 1.00 92.50 91 LEU A O 1
ATOM 738 N N . THR A 1 92 ? -2.979 -0.509 19.821 1.00 93.38 92 THR A N 1
ATOM 739 C CA . THR A 1 92 ? -2.142 0.694 19.609 1.00 93.38 92 THR A CA 1
ATOM 740 C C . THR A 1 92 ? -1.201 0.996 20.774 1.00 93.38 92 THR A C 1
ATOM 742 O O . THR A 1 92 ? -0.594 2.061 20.817 1.00 93.38 92 THR A O 1
ATOM 745 N N . ASP A 1 93 ? -1.048 0.069 21.712 1.00 90.69 93 ASP A N 1
ATOM 746 C CA . ASP A 1 93 ? -0.263 0.197 22.946 1.00 90.69 93 ASP A CA 1
ATOM 747 C C . ASP A 1 93 ? 1.226 0.492 22.709 1.00 90.69 93 ASP A C 1
ATOM 749 O O . ASP A 1 93 ? 1.866 1.130 23.544 1.00 90.69 93 ASP A O 1
ATOM 753 N N . ARG A 1 94 ? 1.772 0.134 21.539 1.00 86.06 94 ARG A N 1
ATOM 754 C CA . ARG A 1 94 ? 3.155 0.462 21.145 1.00 86.06 94 ARG A CA 1
ATOM 755 C C . ARG A 1 94 ? 3.316 1.806 20.424 1.00 86.06 94 ARG A C 1
ATOM 757 O O . ARG A 1 94 ? 4.423 2.135 20.000 1.00 86.06 94 ARG A O 1
ATOM 764 N N . MET A 1 95 ? 2.245 2.582 20.250 1.00 85.44 95 MET A N 1
ATOM 765 C CA . MET A 1 95 ? 2.287 3.851 19.518 1.00 85.44 95 MET A CA 1
ATOM 766 C C . MET A 1 95 ? 2.448 5.055 20.440 1.00 85.44 95 MET A C 1
ATOM 768 O O . MET A 1 95 ? 1.757 5.207 21.441 1.00 85.44 95 MET A O 1
ATOM 772 N N . SER A 1 96 ? 3.323 5.981 20.046 1.00 87.75 96 SER A N 1
ATOM 773 C CA . SER A 1 96 ? 3.378 7.313 20.651 1.00 87.75 96 SER A CA 1
ATOM 774 C C . SER A 1 96 ? 2.351 8.236 20.003 1.00 87.75 96 SER A C 1
ATOM 776 O O . SER A 1 96 ? 2.215 8.266 18.777 1.00 87.75 96 SER A O 1
ATOM 778 N N . ASN A 1 97 ? 1.653 9.027 20.820 1.00 89.06 97 ASN A N 1
ATOM 779 C CA . ASN A 1 97 ? 0.680 9.993 20.318 1.00 89.06 97 ASN A CA 1
ATOM 780 C C . ASN A 1 97 ? 1.335 10.995 19.352 1.00 89.06 97 ASN A C 1
ATOM 782 O O . ASN A 1 97 ? 2.395 11.546 19.663 1.00 89.06 97 ASN A O 1
ATOM 786 N N . PRO A 1 98 ? 0.732 11.237 18.171 1.00 88.06 98 PRO A N 1
ATOM 787 C CA . PRO A 1 98 ? 1.231 12.248 17.253 1.00 88.06 98 PRO A CA 1
ATOM 788 C C . PRO A 1 98 ? 1.103 13.638 17.883 1.00 88.06 98 PRO A C 1
ATOM 790 O O . PRO A 1 98 ? 0.202 13.884 18.685 1.00 88.06 98 PRO A O 1
ATOM 793 N N . SER A 1 99 ? 1.977 14.568 17.485 1.00 88.19 99 SER A N 1
ATOM 794 C CA . SER A 1 99 ? 1.843 15.955 17.933 1.00 88.19 99 SER A CA 1
ATOM 795 C C . SER A 1 99 ? 0.516 16.560 17.436 1.00 88.19 99 SER A C 1
ATOM 797 O O . SER A 1 99 ? 0.061 16.202 16.337 1.00 88.19 99 SER A O 1
ATOM 799 N N . PRO A 1 100 ? -0.100 17.486 18.195 1.00 88.75 100 PRO A N 1
ATOM 800 C CA . PRO A 1 100 ? -1.357 18.124 17.801 1.00 88.75 100 PRO A CA 1
ATOM 801 C C . PRO A 1 100 ? -1.296 18.777 16.414 1.00 88.75 100 PRO A C 1
ATOM 803 O O . PRO A 1 100 ? -2.240 18.673 15.635 1.00 88.75 100 PRO A O 1
ATOM 806 N N . GLU A 1 101 ? -0.165 19.386 16.059 1.00 85.44 101 GLU A N 1
ATOM 807 C CA . GLU A 1 101 ? 0.043 20.056 14.772 1.00 85.44 101 GLU A CA 1
ATOM 808 C C . GLU A 1 101 ? 0.054 19.057 13.614 1.00 85.44 101 GLU A C 1
ATOM 810 O O . GLU A 1 101 ? -0.518 19.318 12.552 1.00 85.44 101 GLU A O 1
ATOM 815 N N . LYS A 1 102 ? 0.695 17.897 13.813 1.00 81.31 102 LYS A N 1
ATOM 816 C CA . LYS A 1 102 ? 0.752 16.828 12.811 1.00 81.31 102 LYS A CA 1
ATOM 817 C C . LYS A 1 102 ? -0.628 16.213 12.602 1.00 81.31 102 LYS A C 1
ATOM 819 O O . LYS A 1 102 ? -1.009 15.969 11.459 1.00 81.31 102 LYS A O 1
ATOM 824 N N . LEU A 1 103 ? -1.374 15.980 13.684 1.00 89.56 103 LEU A N 1
ATOM 825 C CA . LEU A 1 103 ? -2.742 15.475 13.604 1.00 89.56 103 LEU A CA 1
ATOM 826 C C . LEU A 1 103 ? -3.650 16.471 12.872 1.00 89.56 103 LEU A C 1
ATOM 828 O O . LEU A 1 103 ? -4.313 16.085 11.913 1.00 89.56 103 LEU A O 1
ATOM 832 N N . TRP A 1 104 ? -3.597 17.753 13.246 1.00 87.69 104 TRP A N 1
ATOM 833 C CA . TRP A 1 104 ? -4.370 18.816 12.601 1.00 87.69 104 TRP A CA 1
ATOM 834 C C . TRP A 1 104 ? -4.078 18.922 11.099 1.00 87.69 104 TRP A C 1
ATOM 836 O O . TRP A 1 104 ? -5.000 19.014 10.292 1.00 87.69 104 TRP A O 1
ATOM 846 N N . TYR A 1 105 ? -2.805 18.845 10.698 1.00 85.00 105 TYR A N 1
ATOM 847 C CA . TYR A 1 105 ? -2.411 18.868 9.288 1.00 85.00 105 TYR A CA 1
ATOM 848 C C . TYR A 1 105 ? -3.073 17.747 8.469 1.00 85.00 105 TYR A C 1
ATOM 850 O O . TYR A 1 105 ? -3.621 18.001 7.394 1.00 85.00 105 TYR A O 1
ATOM 858 N N . TYR A 1 106 ? -3.036 16.510 8.970 1.00 86.19 106 TYR A N 1
ATOM 859 C CA . TYR A 1 106 ? -3.605 15.364 8.260 1.00 86.19 106 TYR A CA 1
ATOM 860 C C . TYR A 1 106 ? -5.128 15.291 8.354 1.00 86.19 106 TYR A C 1
ATOM 862 O O . TYR A 1 106 ? -5.772 14.818 7.422 1.00 86.19 106 TYR A O 1
ATOM 870 N N . GLU A 1 107 ? -5.717 15.812 9.424 1.00 91.31 107 GLU A N 1
ATOM 871 C CA . GLU A 1 107 ? -7.161 15.986 9.519 1.00 91.31 107 GLU A CA 1
ATOM 872 C C . GLU A 1 107 ? -7.668 17.002 8.486 1.00 91.31 107 GLU A C 1
ATOM 874 O O . GLU A 1 107 ? -8.637 16.733 7.782 1.00 91.31 107 GLU A O 1
ATOM 879 N N . GLN A 1 108 ? -6.968 18.127 8.308 1.00 86.25 108 GLN A N 1
ATOM 880 C CA . GLN A 1 108 ? -7.264 19.090 7.241 1.00 86.25 108 GLN A CA 1
ATOM 881 C C . GLN A 1 108 ? -7.117 18.478 5.845 1.00 86.25 108 GLN A C 1
ATOM 883 O O . GLN A 1 108 ? -7.874 18.821 4.937 1.00 86.25 108 GLN A O 1
ATOM 888 N N . TYR A 1 109 ? -6.140 17.588 5.652 1.00 83.19 109 TYR A N 1
ATOM 889 C CA . TYR A 1 109 ? -6.019 16.818 4.417 1.00 83.19 109 TYR A CA 1
ATOM 890 C C . TYR A 1 109 ? -7.254 15.932 4.205 1.00 83.19 109 TYR A C 1
ATOM 892 O O . TYR A 1 109 ? -7.900 16.057 3.167 1.00 83.19 109 TYR A O 1
ATOM 900 N N . TYR A 1 110 ? -7.631 15.128 5.204 1.00 86.81 110 TYR A N 1
ATOM 901 C CA . TYR A 1 110 ? -8.794 14.240 5.142 1.00 86.81 110 TYR A CA 1
ATOM 902 C C . TYR A 1 110 ? -10.094 15.002 4.854 1.00 86.81 110 TYR A C 1
ATOM 904 O O . TYR A 1 110 ? -10.828 14.639 3.943 1.00 86.81 110 TYR A O 1
ATOM 912 N N . GLN A 1 111 ? -10.347 16.113 5.550 1.00 88.56 111 GLN A N 1
ATOM 913 C CA . GLN A 1 111 ? -11.542 16.939 5.334 1.00 88.56 111 GLN A CA 1
ATOM 914 C C . GLN A 1 111 ? -11.640 17.501 3.907 1.00 88.56 111 GLN A C 1
ATOM 916 O O . GLN A 1 111 ? -12.739 17.741 3.415 1.00 88.56 111 GLN A O 1
ATOM 921 N N . LYS A 1 112 ? -10.503 17.721 3.233 1.00 84.88 112 LYS A N 1
ATOM 922 C CA . LYS A 1 112 ? -10.463 18.247 1.860 1.00 84.88 112 LYS A CA 1
ATOM 923 C C . LYS A 1 112 ? -10.578 17.165 0.795 1.00 84.88 112 LYS A C 1
ATOM 925 O O . LYS A 1 112 ? -11.110 17.442 -0.275 1.00 84.88 112 LYS A O 1
ATOM 930 N N . THR A 1 113 ? -10.015 15.985 1.040 1.00 78.12 113 THR A N 1
ATOM 931 C CA . THR A 1 113 ? -9.887 14.930 0.023 1.00 78.12 113 THR A CA 1
ATOM 932 C C . THR A 1 113 ? -10.859 13.773 0.223 1.00 78.12 113 THR A C 1
ATOM 934 O O . THR A 1 113 ? -11.094 13.025 -0.721 1.00 78.12 113 THR A O 1
ATOM 937 N N . GLY A 1 114 ? -11.390 13.595 1.434 1.00 83.19 114 GLY A N 1
ATOM 938 C CA . GLY A 1 114 ? -12.127 12.401 1.851 1.00 83.19 114 GLY A CA 1
ATOM 939 C C . GLY A 1 114 ? -11.252 11.149 1.977 1.00 83.19 114 GLY A C 1
ATOM 940 O O . GLY A 1 114 ? -11.778 10.053 2.126 1.00 83.19 114 GLY A O 1
ATOM 941 N N . GLN A 1 115 ? -9.924 11.281 1.884 1.00 78.69 115 GLN A N 1
ATOM 942 C CA . GLN A 1 115 ? -8.994 10.152 1.840 1.00 78.69 115 GLN A CA 1
ATOM 943 C C . GLN A 1 115 ? -8.132 10.090 3.096 1.00 78.69 115 GLN A C 1
ATOM 945 O O . GLN A 1 115 ? -7.567 11.100 3.529 1.00 78.69 115 GLN A O 1
ATOM 950 N N . LEU A 1 116 ? -7.991 8.889 3.664 1.00 81.88 116 LEU A N 1
ATOM 951 C CA . LEU A 1 116 ? -7.050 8.651 4.755 1.00 81.88 116 LEU A CA 1
ATOM 952 C C . LEU A 1 116 ? -5.611 8.894 4.266 1.00 81.88 116 LEU A C 1
ATOM 954 O O . LEU A 1 116 ? -5.262 8.502 3.151 1.00 81.88 116 LEU A O 1
ATOM 958 N N . PRO A 1 117 ? -4.755 9.536 5.079 1.00 72.44 117 PRO A N 1
ATOM 959 C CA . PRO A 1 117 ? -3.435 9.979 4.629 1.00 72.44 117 PRO A CA 1
ATOM 960 C C . PRO A 1 117 ? -2.477 8.819 4.328 1.00 72.44 117 PRO A C 1
ATOM 962 O O . PRO A 1 117 ? -1.582 8.952 3.491 1.00 72.44 117 PRO A O 1
ATOM 965 N N . HIS A 1 118 ? -2.648 7.691 5.019 1.00 76.38 118 HIS A N 1
ATOM 966 C CA . HIS A 1 118 ? -1.828 6.485 4.900 1.00 76.38 118 HIS A CA 1
ATOM 967 C C . HIS A 1 118 ? -2.686 5.217 5.026 1.00 76.38 118 HIS A C 1
ATOM 969 O O . HIS A 1 118 ? -3.737 5.249 5.665 1.00 76.38 118 HIS A O 1
ATOM 975 N N . ALA A 1 119 ? -2.217 4.095 4.481 1.00 74.69 119 ALA A N 1
ATOM 976 C CA . ALA A 1 119 ? -2.794 2.786 4.785 1.00 74.69 119 ALA A CA 1
ATOM 977 C C . ALA A 1 119 ? -2.595 2.434 6.272 1.00 74.69 119 ALA A C 1
ATOM 979 O O . ALA A 1 119 ? -1.607 2.860 6.878 1.00 74.69 119 ALA A O 1
ATOM 980 N N . ILE A 1 120 ? -3.524 1.666 6.845 1.00 82.56 120 ILE A N 1
ATOM 981 C CA . ILE A 1 120 ? -3.410 1.126 8.205 1.00 82.56 120 ILE A CA 1
ATOM 982 C C . ILE A 1 120 ? -2.747 -0.245 8.106 1.00 82.56 120 ILE A C 1
ATOM 984 O O . ILE A 1 120 ? -3.241 -1.111 7.391 1.00 82.56 120 ILE A O 1
ATOM 988 N N . VAL A 1 121 ? -1.631 -0.439 8.809 1.00 79.62 121 VAL A N 1
ATOM 989 C CA . VAL A 1 121 ? -0.875 -1.698 8.775 1.00 79.62 121 VAL A CA 1
ATOM 990 C C . VAL A 1 121 ? -0.763 -2.261 10.181 1.00 79.62 121 VAL A C 1
ATOM 992 O O . VAL A 1 121 ? -0.306 -1.556 11.083 1.00 79.62 121 VAL A O 1
ATOM 995 N N . VAL A 1 122 ? -1.134 -3.523 10.354 1.00 77.88 122 VAL A N 1
ATOM 996 C CA . VAL A 1 122 ? -1.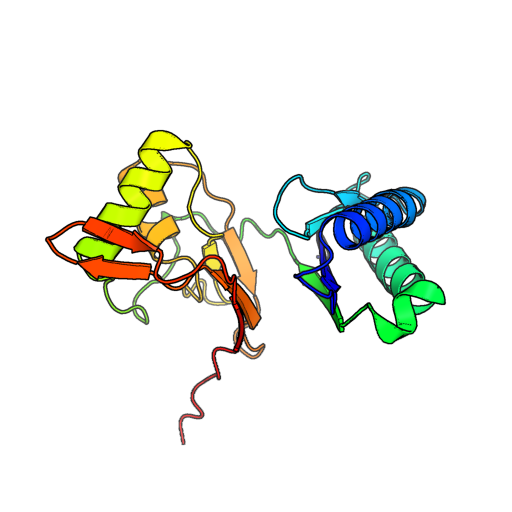036 -4.273 11.610 1.00 77.88 122 VAL A CA 1
ATOM 997 C C . VAL A 1 122 ? -0.132 -5.489 11.441 1.00 77.88 122 VAL A C 1
ATOM 999 O O . VAL A 1 122 ? 0.079 -5.952 10.322 1.00 77.88 122 VAL A O 1
ATOM 1002 N N . ASP A 1 123 ? 0.416 -5.994 12.541 1.00 74.00 123 ASP A N 1
ATOM 1003 C CA . ASP A 1 123 ? 1.061 -7.306 12.559 1.00 74.00 123 ASP A CA 1
ATOM 1004 C C . ASP A 1 123 ? 0.080 -8.443 12.880 1.00 74.00 123 ASP A C 1
ATOM 1006 O O . ASP A 1 123 ? -1.117 -8.217 13.070 1.00 74.00 123 ASP A O 1
ATOM 1010 N N . GLU A 1 124 ? 0.587 -9.675 12.927 1.00 73.38 124 GLU A N 1
ATOM 1011 C CA . GLU A 1 124 ? -0.187 -10.891 13.196 1.00 73.38 124 GLU A CA 1
ATOM 1012 C C . GLU A 1 124 ? -0.919 -10.881 14.550 1.00 73.38 124 GLU A C 1
ATOM 1014 O O . GLU A 1 124 ? -1.886 -11.616 14.737 1.00 73.38 124 GLU A O 1
ATOM 1019 N N . ASN A 1 125 ? -0.504 -10.019 15.485 1.00 80.31 125 ASN A N 1
ATOM 1020 C CA . ASN A 1 125 ? -1.158 -9.834 16.781 1.00 80.31 125 ASN A CA 1
ATOM 1021 C C . ASN A 1 125 ? -2.142 -8.654 16.771 1.00 80.31 125 ASN A C 1
ATOM 1023 O O . ASN A 1 125 ? -2.606 -8.235 17.831 1.00 80.31 125 ASN A O 1
ATOM 1027 N N . ARG A 1 126 ? -2.452 -8.097 15.590 1.00 86.56 126 ARG A N 1
ATOM 1028 C CA . ARG A 1 126 ? -3.273 -6.889 15.388 1.00 86.56 126 ARG A CA 1
ATOM 1029 C C . ARG A 1 126 ? -2.660 -5.637 16.011 1.00 86.56 126 ARG A C 1
ATOM 1031 O O . ARG A 1 126 ? -3.340 -4.620 16.163 1.00 86.56 126 ARG A O 1
ATOM 1038 N N . GLN A 1 127 ? -1.373 -5.686 16.349 1.00 87.00 127 GLN A N 1
ATOM 1039 C CA . GLN A 1 127 ? -0.641 -4.525 16.814 1.00 87.00 127 GLN A CA 1
ATOM 1040 C C . GLN A 1 127 ? -0.367 -3.617 15.624 1.00 87.00 127 GLN A C 1
ATOM 1042 O O . GLN A 1 127 ? 0.226 -4.023 14.628 1.00 87.00 127 GLN A O 1
ATOM 1047 N N . LEU A 1 128 ? -0.781 -2.359 15.735 1.00 85.44 128 LEU A N 1
ATOM 1048 C CA . LEU A 1 128 ? -0.513 -1.347 14.728 1.00 85.44 128 LEU A CA 1
ATOM 1049 C C . LEU A 1 128 ? 1.002 -1.215 14.503 1.00 85.44 128 LEU A C 1
ATOM 1051 O O . LEU A 1 128 ? 1.776 -1.152 15.460 1.00 85.44 128 LEU A O 1
ATOM 1055 N N . ARG A 1 129 ? 1.411 -1.142 13.235 1.00 80.00 129 ARG A N 1
ATOM 1056 C CA . ARG A 1 129 ? 2.804 -1.010 12.774 1.00 80.00 129 ARG A CA 1
ATOM 1057 C C . ARG A 1 129 ? 3.042 0.299 12.017 1.00 80.00 129 ARG A C 1
ATOM 1059 O O . ARG A 1 129 ? 4.097 0.905 12.178 1.00 80.00 129 ARG A O 1
ATOM 1066 N N . ASP A 1 130 ? 2.073 0.754 11.221 1.00 80.12 130 ASP A N 1
ATOM 1067 C CA . ASP A 1 130 ? 2.062 2.078 10.575 1.00 80.12 130 ASP A CA 1
ATOM 1068 C C . ASP A 1 130 ? 0.614 2.540 10.339 1.00 80.12 130 ASP A C 1
ATOM 1070 O O . ASP A 1 130 ? -0.332 1.760 10.428 1.00 80.12 130 ASP A O 1
ATOM 1074 N N . GLY A 1 131 ? 0.435 3.825 10.040 1.00 82.25 131 GLY A N 1
ATOM 1075 C CA . GLY A 1 131 ? -0.878 4.398 9.749 1.00 82.25 131 GLY A CA 1
ATOM 1076 C C . GLY A 1 131 ? -1.629 4.894 10.982 1.00 82.25 131 GLY A C 1
ATOM 1077 O O . GLY A 1 131 ? -2.839 5.072 10.912 1.00 82.25 131 GLY A O 1
ATOM 1078 N N . TYR A 1 132 ? -0.941 5.182 12.095 1.00 90.56 132 TYR A N 1
ATOM 1079 C CA . TYR A 1 132 ? -1.598 5.582 13.351 1.00 90.56 132 TYR A CA 1
ATOM 1080 C C . TYR A 1 132 ? -2.531 6.790 13.214 1.00 90.56 132 TYR A C 1
ATOM 1082 O O . TYR A 1 132 ? -3.627 6.803 13.760 1.00 90.56 132 TYR A O 1
ATOM 1090 N N . ILE A 1 133 ? -2.138 7.791 12.424 1.00 89.19 133 ILE A N 1
ATOM 1091 C CA . ILE A 1 133 ? -2.994 8.956 12.166 1.00 89.19 133 ILE A CA 1
ATOM 1092 C C . ILE A 1 133 ? -4.236 8.560 11.358 1.00 89.19 133 ILE A C 1
ATOM 1094 O O . ILE A 1 133 ? -5.324 9.038 11.656 1.00 89.19 133 ILE A O 1
ATOM 1098 N N . SER A 1 134 ? -4.099 7.665 10.378 1.00 88.44 134 SER A N 1
ATOM 1099 C CA . SER A 1 134 ? -5.248 7.139 9.636 1.00 88.44 134 SER A CA 1
ATOM 1100 C C . SER A 1 134 ? -6.184 6.345 10.535 1.00 88.44 134 SER A C 1
ATOM 1102 O O . SER A 1 134 ? -7.390 6.511 10.421 1.00 88.44 134 SER A O 1
ATOM 1104 N N . TRP A 1 135 ? -5.645 5.550 11.464 1.00 93.25 135 TRP A N 1
ATOM 1105 C CA . TRP A 1 135 ? -6.433 4.842 12.473 1.00 93.25 135 TRP A CA 1
ATOM 1106 C C . TRP A 1 135 ? -7.212 5.810 13.376 1.00 93.25 135 TRP A C 1
ATOM 1108 O O . TRP A 1 135 ? -8.417 5.650 13.553 1.00 93.25 135 TRP A O 1
ATOM 1118 N N . LEU A 1 136 ? -6.560 6.870 13.875 1.00 94.56 136 LEU A N 1
ATOM 1119 C CA . LEU A 1 136 ? -7.218 7.907 14.681 1.00 94.56 136 LEU A CA 1
ATOM 1120 C C . LEU A 1 136 ? -8.362 8.587 13.916 1.00 94.56 136 LEU A C 1
ATOM 1122 O O . LEU A 1 136 ? -9.432 8.810 14.480 1.00 94.56 136 LEU A O 1
ATOM 1126 N N . LEU A 1 137 ? -8.145 8.918 12.640 1.00 93.50 137 LEU A N 1
ATOM 1127 C CA . LEU A 1 137 ? -9.155 9.555 11.794 1.00 93.50 137 LEU A CA 1
ATOM 1128 C C . LEU A 1 137 ? -10.301 8.597 11.450 1.00 93.50 137 LEU A C 1
ATOM 1130 O O . LEU A 1 137 ? -11.456 9.000 11.552 1.00 93.50 137 LEU A O 1
ATOM 1134 N N . ALA A 1 138 ? -9.998 7.343 11.107 1.00 91.56 138 ALA A N 1
ATOM 1135 C CA . ALA A 1 138 ? -10.997 6.314 10.826 1.00 91.56 138 ALA A CA 1
ATOM 1136 C C . ALA A 1 138 ? -11.927 6.112 12.028 1.00 91.56 138 ALA A C 1
ATOM 1138 O O . ALA A 1 138 ? -13.142 6.161 11.873 1.00 91.56 138 ALA A O 1
ATOM 1139 N N . LYS A 1 139 ? -11.359 6.026 13.239 1.00 93.62 139 LYS A N 1
ATOM 1140 C CA . LYS A 1 139 ? -12.127 5.930 14.485 1.00 93.62 139 LYS A CA 1
ATOM 1141 C C . LYS A 1 139 ? -12.943 7.191 14.782 1.00 93.62 139 LYS A C 1
ATOM 1143 O O . LYS A 1 139 ? -14.076 7.098 15.236 1.00 93.62 139 LYS A O 1
ATOM 1148 N N . LYS A 1 140 ? -12.375 8.382 14.557 1.00 94.06 140 LYS A N 1
ATOM 1149 C CA . LYS A 1 140 ? -13.047 9.665 14.834 1.00 94.06 140 LYS A CA 1
ATOM 1150 C C . LYS A 1 140 ? -14.259 9.902 13.931 1.00 94.06 140 LYS A C 1
ATOM 1152 O O . LYS A 1 140 ? -15.235 10.493 14.383 1.00 94.06 140 LYS A O 1
ATOM 1157 N N . TYR A 1 141 ? -14.158 9.507 12.667 1.00 92.62 141 TYR A N 1
ATOM 1158 C CA . TYR A 1 141 ? -15.167 9.779 11.644 1.00 92.62 141 TYR A CA 1
ATOM 1159 C C . TYR A 1 141 ? -16.031 8.564 11.288 1.00 92.62 141 TYR A C 1
ATOM 1161 O O . TYR A 1 141 ? -16.874 8.694 10.406 1.00 92.62 141 TYR A O 1
ATOM 1169 N N . ASP A 1 142 ? -15.829 7.426 11.960 1.00 88.94 142 ASP A N 1
ATOM 1170 C CA . ASP A 1 142 ? -16.524 6.156 11.709 1.00 88.94 142 ASP A CA 1
ATOM 1171 C C . ASP A 1 142 ? -16.437 5.716 10.236 1.00 88.94 142 ASP A C 1
ATOM 1173 O O . ASP A 1 142 ? -17.424 5.444 9.553 1.00 88.94 142 ASP A O 1
ATOM 1177 N N . VAL A 1 143 ? -15.212 5.742 9.702 1.00 85.94 143 VAL A N 1
ATOM 1178 C CA . VAL A 1 143 ? -14.938 5.487 8.283 1.00 85.94 143 VAL A CA 1
ATOM 1179 C C . VAL A 1 143 ? -14.345 4.104 8.124 1.00 85.94 143 VAL A C 1
ATOM 1181 O O . VAL A 1 143 ? -13.353 3.763 8.771 1.00 85.94 143 VAL A O 1
ATOM 1184 N N . GLN A 1 144 ? -14.894 3.341 7.181 1.00 81.75 144 GLN A N 1
ATOM 1185 C CA . GLN A 1 144 ? -14.305 2.075 6.781 1.00 81.75 144 GLN A CA 1
ATOM 1186 C C . GLN A 1 144 ? -12.905 2.307 6.195 1.00 81.75 144 GLN A C 1
ATOM 1188 O O . GLN A 1 144 ? -12.733 3.039 5.218 1.00 81.75 144 GLN A O 1
ATOM 1193 N N . ALA A 1 145 ? -11.906 1.665 6.793 1.00 79.75 145 ALA A N 1
ATOM 1194 C CA . ALA A 1 145 ? -10.523 1.722 6.352 1.00 79.75 145 ALA A CA 1
ATOM 1195 C C . ALA A 1 145 ? -10.048 0.328 5.947 1.00 79.75 145 ALA A C 1
ATOM 1197 O O . ALA A 1 145 ? -10.296 -0.643 6.660 1.00 79.75 145 ALA A O 1
ATOM 1198 N N . ASP A 1 146 ? -9.327 0.245 4.831 1.00 76.38 146 ASP A N 1
ATOM 1199 C CA . ASP A 1 146 ? -8.598 -0.971 4.492 1.00 76.38 146 ASP A CA 1
ATOM 1200 C C . ASP A 1 146 ? -7.438 -1.132 5.485 1.00 76.38 146 ASP A C 1
ATOM 1202 O O . ASP A 1 146 ? -6.543 -0.280 5.583 1.00 76.38 146 ASP A O 1
ATOM 1206 N N . VAL A 1 147 ? -7.481 -2.226 6.237 1.00 76.50 147 VAL A N 1
ATOM 1207 C CA . VAL A 1 147 ? -6.418 -2.655 7.149 1.00 76.50 147 VAL A CA 1
ATOM 1208 C C . VAL A 1 147 ? -5.590 -3.692 6.409 1.00 76.50 147 VAL A C 1
ATOM 1210 O O . VAL A 1 147 ? -6.155 -4.505 5.693 1.00 76.50 147 VAL A O 1
ATOM 1213 N N . TYR A 1 148 ? -4.271 -3.654 6.552 1.00 72.44 148 TYR A N 1
ATOM 1214 C CA . TYR A 1 148 ? -3.349 -4.595 5.918 1.00 72.44 148 TYR A CA 1
ATOM 1215 C C . TYR A 1 148 ? -2.557 -5.334 6.994 1.00 72.44 148 TYR A C 1
ATOM 1217 O O . TYR A 1 148 ? -2.063 -4.704 7.929 1.00 72.44 148 TYR A O 1
ATOM 1225 N N . GLU A 1 149 ? -2.390 -6.647 6.852 1.00 65.81 149 GLU A N 1
ATOM 1226 C CA . GLU A 1 149 ? -1.527 -7.440 7.734 1.00 65.81 149 GLU A CA 1
ATOM 1227 C C . GLU A 1 149 ? -0.105 -7.548 7.169 1.00 65.81 149 GLU A C 1
ATOM 1229 O O . GLU A 1 149 ? 0.093 -7.799 5.977 1.00 65.81 149 GLU A O 1
ATOM 1234 N N . MET A 1 150 ? 0.896 -7.389 8.033 1.00 65.12 150 MET A N 1
ATOM 1235 C CA . MET A 1 150 ? 2.301 -7.622 7.718 1.00 65.12 150 MET A CA 1
ATOM 1236 C C . MET A 1 150 ? 3.021 -8.255 8.910 1.00 65.12 150 MET A C 1
ATOM 1238 O O . MET A 1 150 ? 3.061 -7.671 9.988 1.00 65.12 150 MET A O 1
ATOM 1242 N N . VAL A 1 151 ? 3.647 -9.412 8.690 1.00 62.19 151 VAL A N 1
ATOM 1243 C CA . VAL A 1 151 ? 4.333 -10.183 9.740 1.00 62.19 151 VAL A CA 1
ATOM 1244 C C . VAL A 1 151 ? 5.397 -9.342 10.454 1.00 62.19 151 VAL A C 1
ATOM 1246 O O . VAL A 1 151 ? 6.225 -8.687 9.812 1.00 62.19 151 VAL A O 1
ATOM 1249 N N . SER A 1 152 ? 5.396 -9.382 11.785 1.00 58.22 152 SER A N 1
ATOM 1250 C CA . SER A 1 152 ? 6.203 -8.532 12.665 1.00 58.22 152 SER A CA 1
ATOM 1251 C C . SER A 1 152 ? 7.718 -8.656 12.455 1.00 58.22 152 SER A C 1
ATOM 1253 O O . SER A 1 152 ? 8.432 -7.659 12.622 1.00 58.22 152 SER A O 1
ATOM 1255 N N . GLU A 1 153 ? 8.189 -9.837 12.045 1.00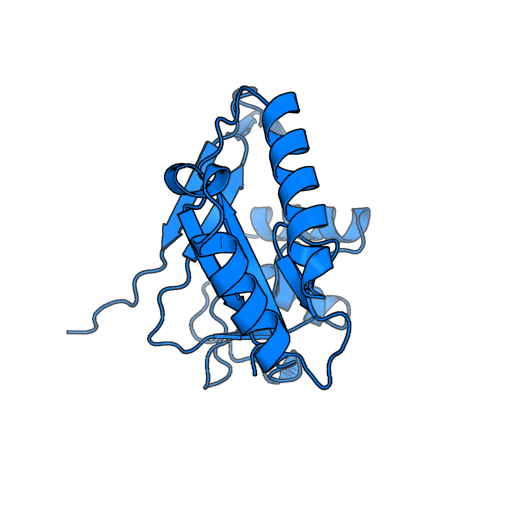 54.78 153 GLU A N 1
ATOM 1256 C CA . GLU A 1 153 ? 9.589 -10.153 11.729 1.00 54.78 153 GLU A CA 1
ATOM 1257 C C . GLU A 1 153 ? 10.082 -9.495 10.432 1.00 54.78 153 GLU A C 1
ATOM 1259 O O . GLU A 1 153 ? 11.288 -9.405 10.189 1.00 54.78 153 GLU A O 1
ATOM 1264 N N . GLN A 1 154 ? 9.171 -8.996 9.591 1.00 54.91 154 GLN A N 1
ATOM 1265 C CA . GLN A 1 154 ? 9.539 -8.313 8.359 1.00 54.91 154 GLN A CA 1
ATOM 1266 C C . GLN A 1 154 ? 9.694 -6.801 8.589 1.00 54.91 154 GLN A C 1
ATOM 1268 O O . GLN A 1 154 ? 8.817 -6.149 9.170 1.00 54.91 154 GLN A O 1
ATOM 1273 N N . PRO A 1 155 ? 10.797 -6.191 8.114 1.00 54.88 155 PRO A N 1
ATOM 1274 C CA . PRO A 1 155 ? 11.004 -4.761 8.262 1.00 54.88 155 PRO A CA 1
ATOM 1275 C C . PRO A 1 155 ? 9.989 -3.998 7.412 1.00 54.88 155 PRO A C 1
ATOM 1277 O O . PRO A 1 155 ? 9.920 -4.171 6.191 1.00 54.88 155 PRO A O 1
ATOM 1280 N N . LEU A 1 156 ? 9.248 -3.092 8.049 1.00 54.75 156 LEU A N 1
ATOM 1281 C CA . LEU A 1 156 ? 8.352 -2.192 7.337 1.00 54.75 156 LEU A CA 1
ATOM 1282 C C . LEU A 1 156 ? 9.201 -1.193 6.544 1.00 54.75 156 LEU A C 1
ATOM 1284 O O . LEU A 1 156 ? 9.880 -0.334 7.119 1.00 54.75 156 LEU A O 1
ATOM 1288 N N . ARG A 1 157 ? 9.192 -1.330 5.215 1.00 53.69 157 ARG A N 1
ATOM 1289 C CA . ARG A 1 157 ? 9.870 -0.407 4.302 1.00 53.69 157 ARG A CA 1
ATOM 1290 C C . ARG A 1 157 ? 8.874 0.631 3.815 1.00 53.69 157 ARG A C 1
ATOM 1292 O O . ARG A 1 157 ? 7.962 0.325 3.057 1.00 53.69 157 ARG A O 1
ATOM 1299 N N . LYS A 1 158 ? 9.077 1.874 4.234 1.00 51.28 158 LYS A N 1
ATOM 1300 C CA . LYS A 1 158 ? 8.302 3.025 3.786 1.00 51.28 158 LYS A CA 1
ATOM 1301 C C . LYS A 1 158 ? 9.139 3.848 2.829 1.00 51.28 158 LYS A C 1
ATOM 1303 O O . LYS A 1 158 ? 10.187 4.371 3.204 1.00 51.28 158 LYS A O 1
ATOM 1308 N N . ILE A 1 159 ? 8.656 4.010 1.604 1.00 46.16 159 ILE A N 1
ATOM 1309 C CA . ILE A 1 159 ? 9.197 5.027 0.708 1.00 46.16 159 ILE A CA 1
ATOM 1310 C C . ILE A 1 159 ? 8.430 6.323 0.953 1.00 46.16 159 ILE A C 1
ATOM 1312 O O . ILE A 1 159 ? 7.278 6.470 0.553 1.00 46.16 159 ILE A O 1
ATOM 1316 N N . VAL A 1 160 ? 9.071 7.274 1.624 1.00 45.22 160 VAL A N 1
ATOM 1317 C CA . VAL A 1 160 ? 8.520 8.611 1.842 1.00 45.22 160 VAL A CA 1
ATOM 1318 C C . VAL A 1 160 ? 8.988 9.508 0.709 1.00 45.22 160 VAL A C 1
ATOM 1320 O O . VAL A 1 160 ? 10.185 9.692 0.521 1.00 45.22 160 VAL A O 1
ATOM 1323 N N . LYS A 1 161 ? 8.049 10.092 -0.035 1.00 46.62 161 LYS A N 1
ATOM 1324 C CA . LYS A 1 161 ? 8.335 11.135 -1.026 1.00 46.62 161 LYS A CA 1
ATOM 1325 C C . LYS A 1 161 ? 7.791 12.454 -0.503 1.00 46.62 161 LYS A C 1
ATOM 1327 O O . LYS A 1 161 ? 6.585 12.591 -0.322 1.00 46.62 161 LYS A O 1
ATOM 1332 N N . GLY A 1 162 ? 8.664 13.420 -0.244 1.00 45.44 162 GLY A N 1
ATOM 1333 C CA . GLY A 1 162 ? 8.269 14.684 0.374 1.00 45.44 162 GLY A CA 1
ATOM 1334 C C . GLY A 1 162 ? 9.089 15.866 -0.115 1.00 45.44 162 GLY A C 1
ATOM 1335 O O . GLY A 1 162 ? 10.186 15.722 -0.649 1.00 45.44 162 GLY A O 1
ATOM 1336 N N . MET A 1 163 ? 8.530 17.058 0.053 1.00 55.66 163 MET A N 1
ATOM 1337 C CA . MET A 1 163 ? 9.263 18.311 -0.120 1.00 55.66 163 MET A CA 1
ATOM 1338 C C . MET A 1 163 ? 9.745 18.767 1.251 1.00 55.66 163 MET A C 1
ATOM 1340 O O . MET A 1 163 ? 9.001 18.664 2.225 1.00 55.66 163 MET A O 1
ATOM 1344 N N . HIS A 1 164 ? 10.957 19.311 1.329 1.00 53.81 164 HIS A N 1
ATOM 1345 C CA . HIS A 1 164 ? 11.357 20.032 2.532 1.00 53.81 164 HIS A CA 1
ATOM 1346 C C . HIS A 1 164 ? 10.478 21.273 2.691 1.00 53.81 164 HIS A C 1
ATOM 1348 O O . HIS A 1 164 ? 10.428 22.141 1.815 1.00 53.81 164 HIS A O 1
ATOM 1354 N N . VAL A 1 165 ? 9.783 21.338 3.821 1.00 52.97 165 VAL A N 1
ATOM 1355 C CA . VAL A 1 165 ? 9.008 22.497 4.254 1.00 52.97 165 VAL A CA 1
ATOM 1356 C C . VAL A 1 165 ? 9.587 23.013 5.561 1.00 52.97 165 VAL A C 1
ATOM 1358 O O . VAL A 1 165 ? 10.062 22.241 6.389 1.00 52.97 165 VAL A O 1
ATOM 1361 N N . GLU A 1 166 ? 9.564 24.325 5.726 1.00 59.81 166 GLU A N 1
ATOM 1362 C CA . GLU A 1 166 ? 10.014 25.018 6.924 1.00 59.81 166 GLU A CA 1
ATOM 1363 C C . GLU A 1 166 ? 8.841 25.809 7.497 1.00 59.81 166 GLU A C 1
ATOM 1365 O O . GLU A 1 166 ? 8.061 26.421 6.759 1.00 59.81 166 GLU A O 1
ATOM 1370 N N . LEU A 1 167 ? 8.680 25.759 8.817 1.00 58.00 167 LEU A N 1
ATOM 1371 C CA . LEU A 1 167 ? 7.651 26.520 9.506 1.00 58.00 167 LEU A CA 1
ATOM 1372 C C . LEU A 1 167 ? 8.175 27.943 9.726 1.00 58.00 167 LEU A C 1
ATOM 1374 O O . LEU A 1 167 ? 9.045 28.166 10.561 1.00 58.00 167 LEU A O 1
ATOM 1378 N N . SER A 1 168 ? 7.652 28.909 8.970 1.00 61.50 168 SER A N 1
ATOM 1379 C CA . SER A 1 168 ? 8.037 30.320 9.079 1.00 61.50 168 SER A CA 1
ATOM 1380 C C . SER A 1 168 ? 6.787 31.185 9.228 1.00 61.50 168 SER A C 1
ATOM 1382 O O . SER A 1 168 ? 5.910 31.193 8.359 1.00 61.50 168 SER A O 1
ATOM 1384 N N . GLY A 1 169 ? 6.676 31.883 10.363 1.00 60.94 169 GLY A N 1
ATOM 1385 C CA . GLY A 1 169 ? 5.534 32.751 10.674 1.00 60.94 169 GLY A CA 1
ATOM 1386 C C . GLY A 1 169 ? 4.194 32.010 10.766 1.00 60.94 169 GLY A C 1
ATOM 1387 O O . GLY A 1 169 ? 3.196 32.484 10.228 1.00 60.94 169 GLY A O 1
ATOM 1388 N N . GLY A 1 170 ? 4.176 30.812 11.362 1.00 69.50 170 GLY A N 1
ATOM 1389 C CA . GLY A 1 170 ? 2.956 30.006 11.532 1.00 69.50 170 GLY A CA 1
ATOM 1390 C C . GLY A 1 170 ? 2.412 29.372 10.246 1.00 69.50 170 GLY A C 1
ATOM 1391 O O . GLY A 1 170 ? 1.348 28.758 10.263 1.00 69.50 170 GLY A O 1
ATOM 1392 N N . LYS A 1 171 ? 3.126 29.497 9.120 1.00 60.66 171 LYS A N 1
ATOM 1393 C CA . LYS A 1 171 ? 2.775 28.862 7.847 1.00 60.66 171 LYS A CA 1
ATOM 1394 C C . LYS A 1 171 ? 3.910 27.957 7.386 1.00 60.66 171 LYS A C 1
ATOM 1396 O O . LYS A 1 171 ? 5.076 28.350 7.386 1.00 60.66 171 LYS A O 1
ATOM 1401 N N . TRP A 1 172 ? 3.557 26.753 6.951 1.00 64.75 172 TRP A N 1
ATOM 1402 C CA . TRP A 1 172 ? 4.488 25.846 6.290 1.00 64.75 172 TRP A CA 1
ATOM 1403 C C . TRP A 1 172 ? 4.848 26.411 4.915 1.00 64.75 172 TRP A C 1
ATOM 1405 O O . TRP A 1 172 ? 3.993 26.506 4.032 1.00 64.75 172 TRP A O 1
ATOM 1415 N N . ARG A 1 173 ? 6.107 26.809 4.727 1.00 62.41 173 ARG A N 1
ATOM 1416 C CA . ARG A 1 173 ? 6.635 27.291 3.447 1.00 62.41 173 ARG A CA 1
ATOM 1417 C C . ARG A 1 173 ? 7.520 26.222 2.825 1.00 62.41 173 ARG A C 1
ATOM 1419 O O . ARG A 1 173 ? 8.285 25.556 3.516 1.00 62.41 173 ARG A O 1
ATOM 1426 N N . ARG A 1 174 ? 7.418 26.040 1.508 1.00 59.66 174 ARG A N 1
ATOM 1427 C CA . ARG A 1 174 ? 8.309 25.137 0.766 1.00 59.66 174 ARG A CA 1
ATOM 1428 C C . ARG A 1 174 ? 9.722 25.717 0.785 1.00 59.66 174 ARG A C 1
ATOM 1430 O O . ARG A 1 174 ? 9.907 26.853 0.365 1.00 59.66 174 ARG A O 1
ATOM 1437 N N . LYS A 1 175 ? 10.697 24.940 1.263 1.00 55.25 175 LYS A N 1
ATOM 1438 C CA . LYS A 1 175 ? 12.108 25.350 1.334 1.00 55.25 175 LYS A CA 1
ATOM 1439 C C . LYS A 1 175 ? 12.801 25.252 -0.027 1.00 55.25 175 LYS A C 1
ATOM 1441 O O . LYS A 1 175 ? 13.716 26.010 -0.313 1.00 55.25 175 LYS A O 1
ATOM 1446 N N . SER A 1 176 ? 12.365 24.315 -0.869 1.00 50.53 176 SER A N 1
ATOM 1447 C CA . SER A 1 176 ? 12.828 24.180 -2.253 1.00 50.53 176 SER A CA 1
ATOM 1448 C C . SER A 1 176 ? 11.803 23.428 -3.104 1.00 50.53 176 SER A C 1
ATOM 1450 O O . SER A 1 176 ? 10.907 22.772 -2.566 1.00 50.53 176 SER A O 1
ATOM 1452 N N . GLU A 1 177 ? 11.963 23.478 -4.426 1.00 50.78 177 GLU A N 1
ATOM 1453 C CA . GLU A 1 177 ? 11.190 22.652 -5.364 1.00 50.78 177 GLU A CA 1
ATOM 1454 C C . GLU A 1 177 ? 11.652 21.186 -5.405 1.00 50.78 177 GLU A C 1
ATOM 1456 O O . GLU A 1 177 ? 10.965 20.330 -5.972 1.00 50.78 177 GLU A O 1
ATOM 1461 N N . ARG A 1 178 ? 12.799 20.875 -4.779 1.00 38.44 178 ARG A N 1
ATOM 1462 C CA . ARG A 1 178 ? 13.349 19.521 -4.736 1.00 38.44 178 ARG A CA 1
ATOM 1463 C C . ARG A 1 178 ? 12.457 18.616 -3.892 1.00 38.44 178 ARG A C 1
ATOM 1465 O O . ARG A 1 178 ? 12.110 18.921 -2.747 1.00 38.44 178 ARG A O 1
ATOM 1472 N N . ARG A 1 179 ? 12.098 17.475 -4.478 1.00 41.19 179 ARG A N 1
ATOM 1473 C CA . ARG A 1 179 ? 11.422 16.371 -3.796 1.00 41.19 179 ARG A CA 1
ATOM 1474 C C . ARG A 1 179 ? 12.459 15.332 -3.431 1.00 41.19 179 ARG A C 1
ATOM 1476 O O . ARG A 1 179 ? 13.215 14.882 -4.284 1.00 41.19 179 ARG A O 1
ATOM 1483 N N . TYR A 1 180 ? 12.458 14.945 -2.173 1.00 36.97 180 TYR A N 1
ATOM 1484 C CA . TYR A 1 180 ? 13.335 13.920 -1.652 1.00 36.97 180 TYR A CA 1
ATOM 1485 C C . TYR A 1 180 ? 12.548 12.624 -1.523 1.00 36.97 180 TYR A C 1
ATOM 1487 O O . TYR A 1 180 ? 11.357 12.629 -1.194 1.00 36.97 180 TYR A O 1
ATOM 1495 N N . THR A 1 181 ? 13.227 11.522 -1.816 1.00 35.16 181 THR A N 1
ATOM 1496 C CA . THR A 1 181 ? 12.711 10.174 -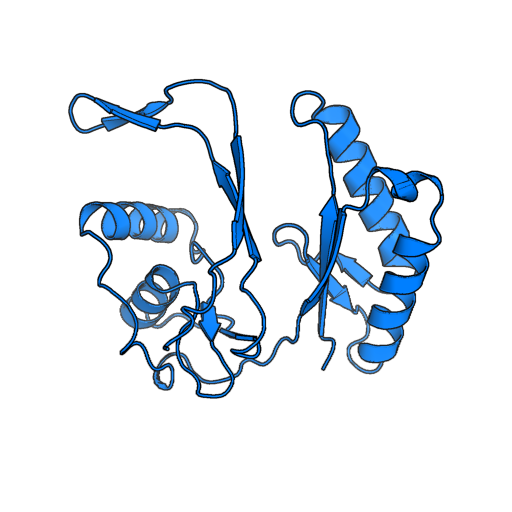1.611 1.00 35.16 181 THR A CA 1
ATOM 1497 C C . THR A 1 181 ? 13.561 9.528 -0.531 1.00 35.16 181 THR A C 1
ATOM 1499 O O . THR A 1 181 ? 14.769 9.396 -0.700 1.00 35.16 181 THR A O 1
ATOM 1502 N N . TRP A 1 182 ? 12.940 9.139 0.576 1.00 35.56 182 TRP A N 1
ATOM 1503 C CA . TRP A 1 182 ? 13.592 8.422 1.664 1.00 35.56 182 TRP A CA 1
ATOM 1504 C C . TRP A 1 182 ? 13.060 6.998 1.713 1.00 35.56 182 TRP A C 1
ATOM 1506 O O . TRP A 1 182 ? 11.852 6.793 1.812 1.00 35.56 182 TRP A O 1
ATOM 1516 N N . SER A 1 183 ? 13.956 6.016 1.680 1.00 40.16 183 SER A N 1
ATOM 1517 C CA . SER A 1 183 ? 13.641 4.645 2.071 1.00 40.16 183 SER A CA 1
ATOM 1518 C C . SER A 1 183 ? 13.846 4.519 3.577 1.00 40.16 183 SER A C 1
ATOM 1520 O O . SER A 1 183 ? 14.974 4.383 4.053 1.00 40.16 183 SER A O 1
ATOM 1522 N N . LEU A 1 184 ? 12.762 4.601 4.337 1.00 43.00 184 LEU A N 1
ATOM 1523 C CA . LEU A 1 184 ? 12.785 4.335 5.766 1.00 43.00 184 LEU A CA 1
ATOM 1524 C C . LEU A 1 184 ? 12.519 2.851 5.980 1.00 43.00 184 LEU A C 1
ATOM 1526 O O . LEU A 1 184 ? 11.539 2.310 5.475 1.00 43.00 184 LEU A O 1
ATOM 1530 N N . SER A 1 185 ? 13.393 2.196 6.732 1.00 47.06 185 SER A N 1
ATOM 1531 C CA . SER A 1 185 ? 13.106 0.887 7.305 1.00 47.06 185 SER A CA 1
ATOM 1532 C C . SER A 1 185 ? 12.928 1.085 8.800 1.00 47.06 185 SER A C 1
ATOM 1534 O O . SER A 1 185 ? 13.836 1.573 9.475 1.00 47.06 185 SER A O 1
ATOM 1536 N N . ALA A 1 186 ? 11.747 0.753 9.317 1.00 50.03 186 ALA A N 1
ATOM 1537 C CA . ALA A 1 186 ? 11.600 0.594 10.753 1.00 50.03 186 ALA A CA 1
ATOM 1538 C C . ALA A 1 186 ? 12.380 -0.671 11.121 1.00 50.03 186 ALA A C 1
ATOM 1540 O O . ALA A 1 186 ? 11.951 -1.781 10.803 1.00 50.03 186 ALA A O 1
ATOM 1541 N N . LYS A 1 187 ? 13.574 -0.502 11.701 1.00 44.75 187 LYS A N 1
ATOM 1542 C CA . LYS A 1 187 ? 14.287 -1.625 12.306 1.00 44.75 187 LYS A CA 1
ATOM 1543 C C . LYS A 1 187 ? 13.435 -2.111 13.471 1.00 44.75 187 LYS A C 1
ATOM 1545 O O . LYS A 1 187 ? 13.061 -1.307 14.325 1.00 44.75 187 LYS A O 1
ATOM 1550 N N . THR A 1 188 ? 13.126 -3.401 13.501 1.00 40.31 188 THR A N 1
ATOM 1551 C CA . THR A 1 188 ? 12.751 -4.063 14.747 1.00 40.31 188 THR A CA 1
ATOM 1552 C C . THR A 1 188 ? 13.878 -3.787 15.736 1.00 40.31 188 THR A C 1
ATOM 1554 O O . THR A 1 188 ? 15.052 -3.993 15.423 1.00 40.31 188 THR A O 1
ATOM 1557 N N . ALA A 1 189 ? 13.547 -3.183 16.876 1.00 39.28 189 ALA A N 1
ATOM 1558 C CA . ALA A 1 189 ? 14.519 -3.039 17.942 1.00 39.28 189 ALA A CA 1
ATOM 1559 C C . ALA A 1 189 ? 14.922 -4.456 18.363 1.00 39.28 189 ALA A C 1
ATOM 1561 O O . ALA A 1 189 ? 14.067 -5.224 18.800 1.00 39.28 189 ALA A O 1
ATOM 1562 N N . ASP A 1 190 ? 16.199 -4.803 18.195 1.00 31.80 190 ASP A N 1
ATOM 1563 C CA . ASP A 1 190 ? 16.787 -5.936 18.899 1.00 31.80 190 ASP A CA 1
ATOM 1564 C C . ASP A 1 190 ? 16.669 -5.623 20.394 1.00 31.80 190 ASP A C 1
ATOM 1566 O O . ASP A 1 190 ? 17.449 -4.842 20.946 1.00 31.80 190 ASP A O 1
ATOM 1570 N N . CYS A 1 191 ? 15.659 -6.191 21.047 1.00 29.69 191 CYS A N 1
ATOM 1571 C CA . CYS A 1 191 ? 15.676 -6.343 22.491 1.00 29.69 191 CYS A CA 1
ATOM 1572 C C . CYS A 1 191 ? 16.734 -7.406 22.804 1.00 29.69 191 CYS A C 1
ATOM 1574 O O . CYS A 1 191 ? 16.473 -8.601 22.682 1.00 29.69 191 CYS A O 1
ATOM 1576 N N . ARG A 1 192 ? 17.945 -6.950 23.134 1.00 30.14 192 ARG A N 1
ATOM 1577 C CA . ARG A 1 192 ? 18.879 -7.726 23.953 1.00 30.14 192 ARG A CA 1
ATOM 1578 C C . ARG A 1 192 ? 18.494 -7.614 25.418 1.00 30.14 192 ARG A C 1
ATOM 1580 O O . ARG A 1 192 ? 18.048 -6.511 25.808 1.00 30.14 192 ARG A O 1
#

Radius of gyration: 18.37 Å; chains: 1; bounding box: 35×50×44 Å

Sequence (192 aa):
MNDSLSVYLNLDMENRSRNEEVIRKIDKLLLTVGMKYSGIMNIYVPVDRKKRDQIVFQAEELLRATDWLKDILAYTMVGTLTNACPVEEILTDRMSNPSPEKLWYYEQYYQKTGQLPHAIVVDENRQLRDGYISWLLAKKYDVQADVYEMVSEQPLRKIVKGMHVELSGGKWRRKSERRYTWSLSAKTADCR

Organism: NCBI:txid2838549

Secondary structure (DSSP, 8-state):
---EEEEEE---TT-HHHHHHHHHHHHHHHHTTTEEE-SSTTEEEESSGGGHHHHHHHHHHHHHH-GGGTTTEEEEEEEP----S-GGG-B-TTPPPPPHHHHHHHHHHHHHHSS-SS-EEE-TT-BEEE-HHHHHHHHHHT----EEE--TTS-EEEEEEEEEEEEETTEEEEEEEEEEEEEEEEPPP---

Foldseek 3Di:
DQFKKAWAWDDDPVCPVVVVVVLVVLQVQLVVLQWHDPPDDRMTGGNDPVCGVVSVVVSQVSQCPDPVNPRITPDMDGFDQPLVDFLVQAAAVVDDDDDPVVLVVQVVVCVVPVDQPDAFEAEPNSYTDDSVSSSVVCVVVVHDGRYTYDHPPDWDWDWDKDFDWDQDPNDTHGPDPDIDTDTDTPDDPPPD

pLDDT: mean 74.12, std 16.23, range [29.69, 96.5]